Protein AF-A0A4D9D2F5-F1 (afdb_monomer_lite)

InterPro domains:
  IPR008580 PPPDE peptidase domain [PF05903] (8-126)
  IPR008580 PPPDE peptidase domain [PS51858] (1-131)
  IPR008580 PPPDE peptidase domain [PTHR12378] (12-151)
  IPR008580 PPPDE peptidase domain [SM01179] (2-132)
  IPR042266 PPPDE peptidase domain superfamily [G3DSA:3.90.1720.30] (1-143)

Foldseek 3Di:
DLCVVQVHDDVDQDADWDDDPQKTWWAFQFIDIDGPVVVCVLVVHDDPDDDDQDAFPDDPVNLVCCRVVPVRVCGHLVNDFQQQHGRQVVVQVSCCVGPNDPGDDDPVNNCCRPCSNVPDDPVVSVVCRVVCSVVSSVVRVVVVVVSVVVVVVVVVVVVVVVVVVVVVVVVVVVVVVVVVVVPDDDDD

pLDDT: mean 86.65, std 13.01, range [47.97, 98.5]

Secondary structure (DSSP, 8-state):
-HHHHHTS--S------EEETTEEEEESSSEEEEEHHHHHHHHT---S---------S-HHHHHHHIIIIIHHHSSTTT-BTTTBSHHHHHHHHHHHHH-TT----HHHHHHHHTTTTTS-HHHHHHHHHHHHHHHHHHHHHHHHHHHHHHHHHHHHHHHHHHHHHHHHHHHHHHHHHHHHTT-PPP-

Structure (mmCIF, N/CA/C/O backbone):
data_AF-A0A4D9D2F5-F1
#
_entry.id   AF-A0A4D9D2F5-F1
#
loop_
_atom_site.group_PDB
_atom_site.id
_atom_site.type_symbol
_atom_site.label_atom_id
_atom_site.label_alt_id
_atom_site.label_comp_id
_atom_site.label_asym_id
_atom_site.label_entity_id
_atom_site.label_seq_id
_atom_site.pdbx_PDB_ins_code
_atom_site.Cartn_x
_atom_site.Cartn_y
_atom_site.Cartn_z
_atom_site.occupancy
_atom_site.B_iso_or_equiv
_atom_site.auth_seq_id
_atom_site.auth_comp_id
_atom_site.auth_asym_id
_atom_site.auth_atom_id
_atom_site.pdbx_PDB_model_num
ATOM 1 N N . MET A 1 1 ? 3.775 12.451 -20.133 1.00 60.78 1 MET A N 1
ATOM 2 C CA . MET A 1 1 ? 5.202 12.467 -19.726 1.00 60.78 1 MET A CA 1
ATOM 3 C C . MET A 1 1 ? 5.679 11.090 -19.258 1.00 60.78 1 MET A C 1
ATOM 5 O O . MET A 1 1 ? 6.626 10.585 -19.843 1.00 60.78 1 MET A O 1
ATOM 9 N N . MET A 1 2 ? 5.011 10.442 -18.291 1.00 73.81 2 MET A N 1
ATOM 10 C CA . MET A 1 2 ? 5.402 9.103 -17.806 1.00 73.81 2 MET A CA 1
ATOM 11 C C . MET A 1 2 ? 5.325 8.009 -18.889 1.00 73.81 2 MET A C 1
ATOM 13 O O . MET A 1 2 ? 6.283 7.264 -19.067 1.00 73.81 2 MET A O 1
ATOM 17 N N . SER A 1 3 ? 4.250 7.969 -19.684 1.00 79.44 3 SER A N 1
ATOM 18 C CA . SER A 1 3 ? 4.089 6.971 -20.756 1.00 79.44 3 SER A CA 1
ATOM 19 C C . SER A 1 3 ? 5.220 7.004 -21.794 1.00 79.44 3 SER A C 1
ATOM 21 O O . SER A 1 3 ? 5.692 5.968 -22.251 1.00 79.44 3 SER A O 1
ATOM 23 N N . ALA A 1 4 ? 5.717 8.203 -22.119 1.00 80.25 4 ALA A N 1
ATOM 24 C CA . ALA A 1 4 ? 6.841 8.380 -23.038 1.00 80.25 4 ALA A CA 1
ATOM 25 C C . ALA A 1 4 ? 8.165 7.879 -22.435 1.00 80.25 4 ALA A C 1
ATOM 27 O O . ALA A 1 4 ? 8.955 7.246 -23.132 1.00 80.25 4 ALA A O 1
ATOM 28 N N . LEU A 1 5 ? 8.389 8.113 -21.135 1.00 82.81 5 LEU A N 1
ATOM 29 C CA . LEU A 1 5 ? 9.574 7.628 -20.420 1.00 82.81 5 LEU A CA 1
ATOM 30 C C . LEU A 1 5 ? 9.618 6.094 -20.362 1.00 82.81 5 LEU A C 1
ATOM 32 O O . LEU A 1 5 ? 10.686 5.503 -20.504 1.00 82.81 5 LEU A O 1
ATOM 36 N N . LEU A 1 6 ? 8.460 5.461 -20.172 1.00 86.38 6 LEU A N 1
ATOM 37 C CA . LEU A 1 6 ? 8.338 4.008 -20.049 1.00 86.38 6 LEU A CA 1
ATOM 38 C C . LEU A 1 6 ? 8.122 3.290 -21.383 1.00 86.38 6 LEU A C 1
ATOM 40 O O . LEU A 1 6 ? 8.156 2.065 -21.417 1.00 86.38 6 LEU A O 1
ATOM 44 N N . ARG A 1 7 ? 7.915 4.034 -22.479 1.00 88.62 7 ARG A N 1
ATOM 45 C CA . ARG A 1 7 ? 7.558 3.497 -23.808 1.00 88.62 7 ARG A CA 1
ATOM 46 C C . ARG A 1 7 ? 6.322 2.588 -23.768 1.00 88.62 7 ARG A C 1
ATOM 48 O O . ARG A 1 7 ? 6.202 1.655 -24.555 1.00 88.62 7 ARG A O 1
ATOM 55 N N . LYS A 1 8 ? 5.416 2.870 -22.833 1.00 87.38 8 LYS A N 1
ATOM 56 C CA . LYS A 1 8 ? 4.196 2.111 -22.564 1.00 87.38 8 LYS A CA 1
ATOM 57 C C . LYS A 1 8 ? 3.100 3.092 -22.187 1.00 87.38 8 LYS A C 1
ATOM 59 O O . LYS A 1 8 ? 3.338 3.999 -21.391 1.00 87.38 8 LYS A O 1
ATOM 64 N N . GLU A 1 9 ? 1.905 2.915 -22.737 1.00 86.56 9 GLU A N 1
ATOM 65 C CA . GLU A 1 9 ? 0.750 3.670 -22.264 1.00 86.56 9 GLU A CA 1
ATOM 66 C C . GLU A 1 9 ? 0.449 3.303 -20.812 1.00 86.56 9 GLU A C 1
ATOM 68 O O . GLU A 1 9 ? 0.217 2.142 -20.480 1.00 86.56 9 GLU A O 1
ATOM 73 N N . MET A 1 10 ? 0.482 4.312 -19.943 1.00 83.50 10 MET A N 1
ATOM 74 C CA . MET A 1 10 ? 0.017 4.199 -18.570 1.00 83.50 10 MET A CA 1
ATOM 75 C C . MET A 1 10 ? -1.063 5.253 -18.345 1.00 83.50 10 MET A C 1
ATOM 77 O O . MET A 1 10 ? -0.730 6.442 -18.287 1.00 83.50 10 MET A O 1
ATOM 81 N N . PRO A 1 11 ? -2.341 4.851 -18.249 1.00 82.06 11 PRO A N 1
ATOM 82 C CA . PRO A 1 11 ? -3.443 5.798 -18.106 1.00 82.06 11 PRO A CA 1
ATOM 83 C C . PRO A 1 11 ? -3.387 6.532 -16.762 1.00 82.06 11 PRO A C 1
ATOM 85 O O . PRO A 1 11 ? -3.772 7.695 -16.682 1.00 82.06 11 PRO A O 1
ATOM 88 N N . ALA A 1 12 ? -2.862 5.880 -15.720 1.00 85.75 12 ALA A N 1
ATOM 89 C CA . ALA A 1 12 ? -2.671 6.467 -14.402 1.00 85.75 12 ALA A CA 1
ATOM 90 C C . ALA A 1 12 ? -1.610 5.708 -13.588 1.00 85.75 12 ALA A C 1
ATOM 92 O O . ALA A 1 12 ? -1.138 4.633 -13.967 1.00 85.75 12 ALA A O 1
ATOM 93 N N . ILE A 1 13 ? -1.253 6.275 -12.435 1.00 87.56 13 ILE A N 1
ATOM 94 C CA . ILE A 1 13 ? -0.537 5.578 -11.365 1.00 87.56 13 ILE A CA 1
ATOM 95 C C . ILE A 1 13 ? -1.560 5.319 -10.265 1.00 87.56 13 ILE A C 1
ATOM 97 O O . ILE A 1 13 ? -2.021 6.255 -9.616 1.00 87.56 13 ILE A O 1
ATOM 101 N N . TRP A 1 14 ? -1.938 4.058 -10.097 1.00 91.50 14 TRP A N 1
ATOM 102 C CA . TRP A 1 14 ? -2.977 3.671 -9.152 1.00 91.50 14 TRP A CA 1
ATOM 103 C C . TRP A 1 14 ? -2.428 3.587 -7.730 1.00 91.50 14 TRP A C 1
ATOM 105 O O . TRP A 1 14 ? -1.396 2.956 -7.493 1.00 91.50 14 TRP A O 1
ATOM 115 N N . HIS A 1 15 ? -3.152 4.210 -6.805 1.00 91.88 15 HIS A N 1
ATOM 116 C CA . HIS A 1 15 ? -3.044 3.981 -5.373 1.00 91.88 15 HIS A CA 1
ATOM 117 C C . HIS A 1 15 ? -4.284 3.212 -4.923 1.00 91.88 15 HIS A C 1
ATOM 119 O O . HIS A 1 15 ? -5.386 3.526 -5.373 1.00 91.88 15 HIS A O 1
ATOM 125 N N . VAL A 1 16 ? -4.095 2.216 -4.061 1.00 93.06 16 VAL A N 1
ATOM 126 C CA . VAL A 1 16 ? -5.182 1.395 -3.529 1.00 93.06 16 VAL A CA 1
ATOM 127 C C . VAL A 1 16 ? -5.133 1.386 -2.010 1.00 93.06 16 VAL A C 1
ATOM 129 O O . VAL A 1 16 ? -4.064 1.191 -1.419 1.00 93.06 16 VAL A O 1
ATOM 132 N N . GLY A 1 17 ? -6.312 1.567 -1.421 1.00 94.06 17 GLY A N 1
ATOM 133 C CA . GLY A 1 17 ? -6.624 1.258 -0.035 1.00 94.06 17 GLY A CA 1
ATOM 134 C C . GLY A 1 17 ? -7.711 0.183 0.050 1.00 94.06 17 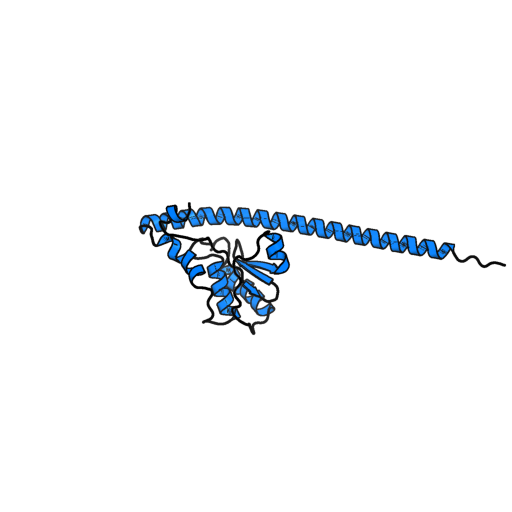GLY A C 1
ATOM 135 O O . GLY A 1 17 ? -8.487 -0.022 -0.886 1.00 94.06 17 GLY A O 1
ATOM 136 N N . ILE A 1 18 ? -7.749 -0.523 1.178 1.00 96.00 18 ILE A N 1
ATOM 137 C CA . ILE A 1 18 ? -8.767 -1.518 1.516 1.00 96.00 18 ILE A CA 1
ATOM 138 C C . ILE A 1 18 ? -9.755 -0.895 2.495 1.00 96.00 18 ILE A C 1
ATOM 140 O O . ILE A 1 18 ? -9.385 -0.562 3.620 1.00 96.00 18 ILE A O 1
ATOM 144 N N . GLY A 1 19 ? -11.011 -0.764 2.069 1.00 95.69 19 GLY A N 1
ATOM 145 C CA . GLY A 1 19 ? -12.119 -0.339 2.919 1.00 95.69 19 GLY A CA 1
ATOM 146 C C . GLY A 1 19 ? -12.739 -1.526 3.656 1.00 95.69 19 GLY A C 1
ATOM 147 O O . GLY A 1 19 ? -13.401 -2.352 3.032 1.00 95.69 19 GLY A O 1
ATOM 148 N N . VAL A 1 20 ? -12.545 -1.623 4.972 1.00 97.19 20 VAL A N 1
ATOM 149 C CA . VAL A 1 20 ? -13.125 -2.678 5.821 1.00 97.19 20 VAL A CA 1
ATOM 150 C C . VAL A 1 20 ? -13.260 -2.187 7.268 1.00 97.19 20 VAL A C 1
ATOM 152 O O . VAL A 1 20 ? -12.510 -1.323 7.711 1.00 97.19 20 VAL A O 1
ATOM 155 N N . PHE A 1 21 ? -14.244 -2.693 8.017 1.00 96.81 21 PHE A N 1
ATOM 156 C CA . PHE A 1 21 ? -14.487 -2.307 9.421 1.00 96.81 21 PHE A CA 1
ATOM 157 C C . PHE A 1 21 ? -14.672 -0.788 9.644 1.00 96.81 21 PHE A C 1
ATOM 159 O O . PHE A 1 21 ? -14.315 -0.255 10.691 1.00 96.81 21 PHE A O 1
ATOM 166 N N . GLY A 1 22 ? -15.218 -0.076 8.650 1.00 93.75 22 GLY A N 1
ATOM 167 C CA . GLY A 1 22 ? -15.400 1.384 8.692 1.00 93.75 22 GLY A CA 1
ATOM 168 C C . GLY A 1 22 ? -14.121 2.199 8.450 1.00 93.75 22 GLY A C 1
ATOM 169 O O . GLY A 1 22 ? -14.158 3.428 8.526 1.00 93.75 22 GLY A O 1
ATOM 170 N N . LYS A 1 23 ? -13.008 1.533 8.130 1.00 94.81 23 LYS A N 1
ATOM 171 C CA . LYS A 1 23 ? -11.689 2.134 7.934 1.00 94.81 23 LYS A CA 1
ATOM 172 C C . LYS A 1 23 ? -11.131 1.844 6.551 1.00 94.81 23 LYS A C 1
ATOM 174 O O . LYS A 1 23 ? -11.421 0.812 5.955 1.00 94.81 23 LYS A O 1
ATOM 179 N N . GLU A 1 24 ? -10.303 2.753 6.065 1.00 94.88 24 GLU A N 1
ATOM 180 C CA . GLU A 1 24 ? -9.405 2.530 4.944 1.00 94.88 24 GLU A CA 1
ATOM 181 C C . GLU A 1 24 ? -8.019 2.154 5.468 1.00 94.88 24 GLU A C 1
ATOM 183 O O . GLU A 1 24 ? -7.489 2.823 6.357 1.00 94.88 24 GLU A O 1
ATOM 188 N N . TYR A 1 25 ? -7.432 1.102 4.902 1.00 96.25 25 TYR A N 1
ATOM 189 C CA . TYR A 1 25 ? -6.070 0.647 5.175 1.00 96.25 25 TYR A CA 1
ATOM 190 C C . TYR A 1 25 ? -5.235 0.714 3.905 1.00 96.25 25 TYR A C 1
ATOM 192 O O . TYR A 1 25 ? -5.639 0.185 2.871 1.00 96.25 25 TYR A O 1
ATOM 200 N N . TRP A 1 26 ? -4.041 1.291 3.970 1.00 95.19 26 TRP A N 1
ATOM 201 C CA . TRP A 1 26 ? -3.138 1.345 2.821 1.00 95.19 26 TRP A CA 1
ATOM 202 C C . TRP A 1 26 ? -1.680 1.268 3.256 1.00 95.19 26 TRP A C 1
ATOM 204 O O . TRP A 1 26 ? -1.323 1.538 4.402 1.00 95.19 26 TRP A O 1
ATOM 214 N N . PHE A 1 27 ? -0.804 0.937 2.312 1.00 95.75 27 PHE A N 1
ATOM 215 C CA . PHE A 1 27 ? 0.634 0.949 2.550 1.00 95.75 27 PHE A CA 1
ATOM 216 C C . PHE A 1 27 ? 1.292 2.179 1.922 1.00 95.75 27 PHE A C 1
ATOM 218 O O . PHE A 1 27 ? 1.148 2.453 0.730 1.00 95.75 27 PHE A O 1
ATOM 225 N N . SER A 1 28 ? 2.045 2.913 2.741 1.00 90.94 28 SER A N 1
ATOM 226 C CA . SER A 1 28 ? 2.863 4.050 2.323 1.00 90.94 28 SER A CA 1
ATOM 227 C C . SER A 1 28 ? 4.310 3.911 2.827 1.00 90.94 28 SER A C 1
ATOM 229 O O . SER A 1 28 ? 5.060 3.080 2.327 1.00 90.94 28 SER A O 1
ATOM 231 N N . THR A 1 29 ? 4.727 4.705 3.819 1.00 92.12 29 THR A N 1
ATOM 232 C CA . THR A 1 29 ? 5.987 4.496 4.561 1.00 92.12 29 THR A CA 1
ATOM 233 C C . THR A 1 29 ? 5.890 3.344 5.564 1.00 92.12 29 THR A C 1
ATOM 235 O O . THR A 1 29 ? 6.900 2.789 5.984 1.00 92.12 29 THR A O 1
ATOM 238 N N . ARG A 1 30 ? 4.662 3.016 5.953 1.00 94.25 30 ARG A N 1
ATOM 239 C CA . ARG A 1 30 ? 4.233 1.911 6.810 1.00 94.25 30 ARG A CA 1
ATOM 240 C C . ARG A 1 30 ? 2.790 1.583 6.430 1.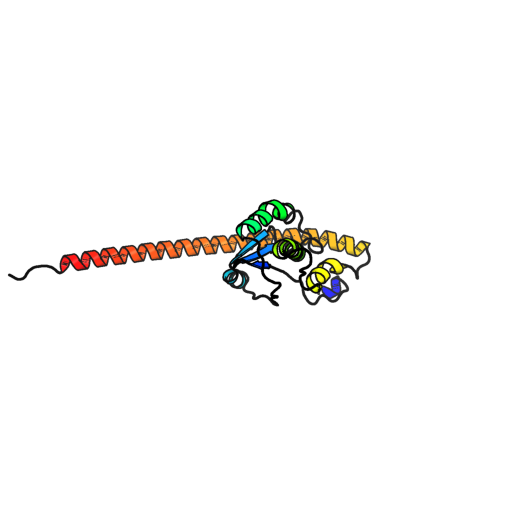00 94.25 30 ARG A C 1
ATOM 242 O O . ARG A 1 30 ? 2.220 2.265 5.569 1.00 94.25 30 ARG A O 1
ATOM 249 N N . ILE A 1 31 ? 2.210 0.583 7.071 1.00 96.56 31 ILE A N 1
ATOM 250 C CA . ILE A 1 31 ? 0.765 0.378 7.032 1.00 96.56 31 ILE A CA 1
ATOM 251 C C . ILE A 1 31 ? 0.113 1.548 7.777 1.00 96.56 31 ILE A C 1
ATOM 253 O O . ILE A 1 31 ? 0.498 1.879 8.898 1.00 96.56 31 ILE A O 1
ATOM 257 N N . GLU A 1 32 ? -0.805 2.226 7.108 1.00 93.12 32 GLU A N 1
ATOM 258 C CA . GLU A 1 32 ? -1.579 3.341 7.640 1.00 93.12 32 GLU A CA 1
ATOM 259 C C . GLU A 1 32 ? -3.057 2.951 7.633 1.00 93.12 32 GLU A C 1
ATOM 261 O O . GLU A 1 32 ? -3.496 2.156 6.796 1.00 93.12 32 GLU A O 1
ATOM 266 N N . SER A 1 33 ? -3.822 3.526 8.556 1.00 93.62 33 SER A N 1
ATOM 267 C CA . SER A 1 33 ? -5.269 3.374 8.575 1.00 93.62 33 SER A CA 1
ATOM 268 C C . SER A 1 33 ? -5.963 4.648 9.026 1.00 93.62 33 SER A C 1
ATOM 270 O O . SER A 1 33 ? -5.415 5.442 9.800 1.00 93.62 33 SER A O 1
ATOM 272 N N . LYS A 1 34 ? -7.180 4.852 8.525 1.00 90.81 34 LYS A N 1
ATOM 273 C CA . LYS A 1 34 ? -8.016 6.003 8.865 1.00 90.81 34 LYS A CA 1
ATOM 274 C C . LYS A 1 34 ? -9.484 5.676 8.643 1.00 90.81 34 LYS A C 1
ATOM 276 O O . LYS A 1 34 ? -9.805 4.790 7.861 1.00 90.81 34 LYS A O 1
ATOM 281 N N . ASP A 1 35 ? -10.375 6.365 9.340 1.00 91.12 35 ASP A N 1
ATOM 282 C CA . ASP A 1 35 ? -11.810 6.182 9.130 1.00 91.12 35 ASP A CA 1
ATOM 283 C C . ASP A 1 35 ? -12.178 6.611 7.697 1.00 91.12 35 ASP A C 1
ATOM 285 O O . ASP A 1 35 ? -11.638 7.591 7.173 1.00 91.12 35 ASP A O 1
ATOM 289 N N . LEU A 1 36 ? -13.075 5.869 7.037 1.00 85.56 36 LEU A N 1
ATOM 290 C CA . LEU A 1 36 ? -13.370 6.072 5.607 1.00 85.56 36 LEU A CA 1
ATOM 291 C C . LEU A 1 36 ? -13.800 7.517 5.294 1.00 85.56 36 LEU A C 1
ATOM 293 O O . LEU A 1 36 ? -13.294 8.120 4.351 1.00 85.56 36 LEU A O 1
ATOM 297 N N . GLY A 1 37 ? -14.659 8.111 6.132 1.00 76.88 37 GLY A N 1
ATOM 298 C CA . GLY A 1 37 ? -15.125 9.496 5.951 1.00 76.88 37 GLY A CA 1
ATOM 299 C C . GLY A 1 37 ? -14.036 10.563 6.144 1.00 76.88 37 GLY A C 1
ATOM 300 O O . GLY A 1 37 ? -14.079 11.634 5.535 1.00 76.88 37 GLY A O 1
ATOM 301 N N . ASP A 1 38 ? -13.019 10.260 6.946 1.00 79.12 38 ASP A N 1
ATOM 302 C CA . ASP A 1 38 ? -11.903 11.169 7.196 1.00 79.12 38 ASP A CA 1
ATOM 303 C C . ASP A 1 38 ? -10.839 11.090 6.099 1.00 79.12 38 ASP A C 1
ATOM 305 O O . ASP A 1 38 ? -10.050 12.023 5.935 1.00 79.12 38 ASP A O 1
ATOM 309 N N . THR A 1 39 ? -10.787 9.984 5.357 1.00 71.56 39 THR A N 1
ATOM 310 C CA . THR A 1 39 ? -9.734 9.736 4.369 1.00 71.56 39 THR A CA 1
ATOM 311 C C . THR A 1 39 ? -9.909 10.617 3.136 1.00 71.56 39 THR A C 1
ATOM 313 O O . THR A 1 39 ? -8.981 11.343 2.768 1.00 71.56 39 THR A O 1
ATOM 316 N N . GLU A 1 40 ? -11.123 10.680 2.584 1.00 72.69 40 GLU A N 1
ATOM 317 C CA . GLU A 1 40 ? -11.455 11.594 1.481 1.00 72.69 40 GLU A CA 1
ATOM 318 C C . GLU A 1 40 ? -11.208 13.058 1.865 1.00 72.69 40 GLU A C 1
ATOM 320 O O . GLU A 1 40 ? -10.591 13.820 1.117 1.00 72.69 40 GLU A O 1
ATOM 325 N N . THR A 1 41 ? -11.619 13.436 3.080 1.00 69.75 41 THR A N 1
ATOM 326 C CA . THR A 1 41 ? -11.428 14.788 3.618 1.00 69.75 41 THR A CA 1
ATOM 327 C C . THR A 1 41 ? -9.944 15.121 3.793 1.00 69.75 41 THR A C 1
ATOM 329 O O . THR A 1 41 ? -9.506 16.223 3.462 1.00 69.75 41 THR A O 1
ATOM 332 N N . ALA A 1 42 ? -9.142 14.178 4.295 1.00 68.19 42 ALA A N 1
ATOM 333 C CA . ALA A 1 42 ? -7.726 14.397 4.576 1.00 68.19 42 ALA A CA 1
ATOM 334 C C . ALA A 1 42 ? -6.876 14.537 3.309 1.00 68.19 42 ALA A C 1
ATOM 336 O O . ALA A 1 42 ? -5.919 15.316 3.296 1.00 68.19 42 ALA A O 1
ATOM 337 N N . PHE A 1 43 ? -7.212 13.790 2.258 1.00 70.31 43 PHE A N 1
ATOM 338 C CA . PHE A 1 43 ? -6.497 13.849 0.985 1.00 70.31 43 PHE A CA 1
ATOM 339 C C . PHE A 1 43 ? -7.111 14.837 -0.010 1.00 70.31 43 PHE A C 1
ATOM 341 O O . PHE A 1 43 ? -6.457 15.176 -0.995 1.00 70.31 43 PHE A O 1
ATOM 348 N N . GLY A 1 44 ? -8.325 15.332 0.253 1.00 70.06 44 GLY A N 1
ATOM 349 C CA . GLY A 1 44 ? -9.050 16.230 -0.646 1.00 70.06 44 GLY A CA 1
ATOM 350 C C . GLY A 1 44 ? -9.384 15.579 -1.989 1.00 70.06 44 GLY A C 1
ATOM 351 O O . GLY A 1 44 ? -9.508 16.274 -2.995 1.00 70.06 44 GLY A O 1
ATOM 352 N N . MET A 1 45 ? -9.458 14.248 -2.023 1.00 75.12 45 MET A N 1
ATOM 353 C CA . MET A 1 45 ? -9.683 13.450 -3.223 1.00 75.12 45 MET A CA 1
ATOM 354 C C . MET A 1 45 ? -10.616 12.295 -2.877 1.00 75.12 45 MET A C 1
ATOM 356 O O . MET A 1 45 ? -10.348 11.556 -1.932 1.00 75.12 45 MET A O 1
ATOM 360 N N . SER A 1 46 ? -11.673 12.125 -3.666 1.00 83.62 46 SER A N 1
ATOM 361 C CA . SER A 1 46 ? -12.498 10.916 -3.628 1.00 83.62 46 SER A CA 1
ATOM 362 C C . SER A 1 46 ? -11.855 9.810 -4.475 1.00 83.62 46 SER A C 1
ATOM 364 O O . SER A 1 46 ? -11.157 10.121 -5.453 1.00 83.62 46 SER A O 1
ATOM 366 N N . PRO A 1 47 ? -12.086 8.526 -4.151 1.00 88.88 47 PRO A N 1
ATOM 367 C CA . PRO A 1 47 ? -11.621 7.414 -4.964 1.00 88.88 47 PRO A CA 1
ATOM 368 C C . PRO A 1 47 ? -12.100 7.546 -6.410 1.00 88.88 47 PRO A C 1
ATOM 370 O O . PRO A 1 47 ? -13.262 7.846 -6.678 1.00 88.88 47 PRO A O 1
ATOM 373 N N . HIS A 1 48 ? -11.206 7.283 -7.363 1.00 90.06 48 HIS A N 1
ATOM 374 C CA . HIS A 1 48 ? -11.579 7.232 -8.778 1.00 90.06 48 HIS A CA 1
ATOM 375 C C . HIS A 1 48 ? -12.548 6.074 -9.075 1.00 90.06 48 HIS A C 1
ATOM 377 O O . HIS A 1 48 ? -13.404 6.188 -9.948 1.00 90.06 48 HIS A O 1
ATOM 383 N N . ALA A 1 49 ? -12.393 4.959 -8.360 1.00 91.31 49 ALA A N 1
ATOM 384 C CA . ALA A 1 49 ? -13.249 3.788 -8.454 1.00 91.31 49 ALA A CA 1
ATOM 385 C C . ALA A 1 49 ? -13.272 3.055 -7.108 1.00 91.31 49 ALA A C 1
ATOM 387 O O . ALA A 1 49 ? -12.245 2.975 -6.432 1.00 91.31 49 ALA A O 1
ATOM 388 N N . THR A 1 50 ? -14.424 2.474 -6.778 1.00 93.06 50 THR A N 1
ATOM 389 C CA . THR A 1 50 ? -14.626 1.626 -5.598 1.00 93.06 50 THR A CA 1
ATOM 390 C C . THR A 1 50 ? -15.202 0.292 -6.052 1.00 93.06 50 THR A C 1
ATOM 392 O O . THR A 1 50 ? -16.105 0.259 -6.887 1.00 93.06 50 THR A O 1
ATOM 395 N N . TYR A 1 51 ? -14.674 -0.803 -5.507 1.00 95.06 51 TYR A N 1
ATOM 396 C CA . TYR A 1 51 ? -15.086 -2.163 -5.844 1.00 95.06 51 TYR A CA 1
ATOM 397 C C . TYR A 1 51 ? -15.505 -2.900 -4.574 1.00 95.06 51 TYR A C 1
ATOM 399 O O . TYR A 1 51 ? -14.713 -3.027 -3.641 1.00 95.06 51 TYR A O 1
ATOM 407 N N . GLU A 1 52 ? -16.735 -3.406 -4.543 1.00 95.38 52 GLU A N 1
ATOM 408 C CA . GLU A 1 52 ? -17.180 -4.318 -3.490 1.00 95.38 52 GLU A CA 1
ATOM 409 C C . GLU A 1 52 ? -16.670 -5.728 -3.804 1.00 95.38 52 GLU A C 1
ATOM 411 O O . GLU A 1 52 ? -17.095 -6.349 -4.776 1.00 95.38 52 GLU A O 1
ATOM 416 N N . LEU A 1 53 ? -15.721 -6.219 -3.002 1.00 94.81 53 LEU A N 1
ATOM 417 C CA . LEU A 1 53 ? -15.044 -7.502 -3.248 1.00 94.81 53 LEU A CA 1
ATOM 418 C C . LEU A 1 53 ? -15.641 -8.673 -2.455 1.00 94.81 53 LEU A C 1
ATOM 420 O O . LEU A 1 53 ? -15.358 -9.827 -2.766 1.00 94.81 53 LEU A O 1
ATOM 424 N N . GLY A 1 54 ? -16.468 -8.396 -1.445 1.00 93.94 54 GLY A N 1
ATOM 425 C CA . GLY A 1 54 ? -17.150 -9.419 -0.658 1.00 93.94 54 GLY A CA 1
ATOM 426 C C . GLY A 1 54 ? -17.317 -9.045 0.810 1.00 93.94 54 GLY A C 1
ATOM 427 O O . GLY A 1 54 ? -17.143 -7.895 1.209 1.00 93.94 54 GLY A O 1
ATOM 428 N N . GLN A 1 55 ? -17.659 -10.050 1.614 1.00 95.38 55 GLN A N 1
ATOM 429 C CA . GLN A 1 55 ? -17.793 -9.943 3.064 1.00 95.38 55 GLN A CA 1
ATOM 430 C C . GLN A 1 55 ? -16.777 -10.860 3.738 1.00 95.38 55 GLN A C 1
ATOM 432 O O . GLN A 1 55 ? -16.545 -11.978 3.283 1.00 95.38 55 GLN A O 1
ATOM 437 N N . THR A 1 56 ? -16.190 -10.387 4.833 1.00 97.19 56 THR A N 1
ATOM 438 C CA . THR A 1 56 ? -15.228 -11.155 5.622 1.00 97.19 56 THR A CA 1
ATOM 439 C C . THR A 1 56 ? -15.865 -11.671 6.910 1.00 97.19 56 THR A C 1
ATOM 441 O O . THR A 1 56 ? -16.642 -10.965 7.552 1.00 97.19 56 THR A O 1
ATOM 444 N N . ALA A 1 57 ? -15.518 -12.900 7.296 1.00 96.44 57 ALA A N 1
ATOM 445 C CA . ALA A 1 57 ? -15.806 -13.449 8.623 1.00 96.44 57 ALA A CA 1
ATOM 446 C C . ALA A 1 57 ? -14.673 -13.164 9.630 1.00 96.44 57 ALA A C 1
ATOM 448 O O . ALA A 1 57 ? -14.786 -13.518 10.802 1.00 96.44 57 ALA A O 1
ATOM 449 N N . VAL A 1 58 ? -13.573 -12.553 9.176 1.00 97.94 58 VAL A N 1
ATOM 450 C CA . VAL A 1 58 ? -12.440 -12.175 10.020 1.00 97.94 58 VAL A CA 1
ATOM 451 C C . VAL A 1 58 ? -12.878 -11.071 10.975 1.00 97.94 58 VAL A C 1
ATOM 453 O O . VAL A 1 58 ? -13.425 -10.047 10.565 1.00 97.94 58 VAL A O 1
ATOM 456 N N . GLU A 1 59 ? -12.611 -11.261 12.264 1.00 98.12 59 GLU A N 1
ATOM 457 C CA . GLU A 1 59 ? -12.845 -10.220 13.257 1.00 98.12 59 GLU A CA 1
ATOM 458 C C . GLU A 1 59 ? -11.877 -9.050 13.062 1.00 98.12 59 GLU A C 1
ATOM 460 O O . GLU A 1 59 ? -10.685 -9.246 12.817 1.00 98.12 59 GLU A O 1
ATOM 465 N N . HIS A 1 60 ? -12.359 -7.822 13.276 1.00 98.06 60 HIS A N 1
ATOM 466 C CA . HIS A 1 60 ? -11.539 -6.612 13.145 1.00 98.06 60 HIS A CA 1
ATOM 467 C C . HIS A 1 60 ? -10.233 -6.701 13.950 1.00 98.06 60 HIS A C 1
ATOM 469 O O . HIS A 1 60 ? -9.158 -6.419 13.427 1.00 98.06 60 HIS A O 1
ATOM 475 N N . LYS A 1 61 ? -10.296 -7.192 15.194 1.00 98.06 61 LYS A N 1
ATOM 476 C CA . LYS A 1 61 ? -9.106 -7.369 16.037 1.00 98.06 61 LYS A CA 1
ATOM 477 C C . LYS A 1 61 ? -8.106 -8.368 15.448 1.00 98.06 61 LYS A C 1
ATOM 479 O O . LYS A 1 61 ? -6.906 -8.137 15.543 1.00 98.06 61 LYS A O 1
ATOM 484 N N . ALA A 1 62 ? -8.581 -9.462 14.856 1.00 98.31 62 ALA A N 1
ATOM 485 C CA . ALA A 1 62 ? -7.709 -10.450 14.228 1.00 98.31 62 ALA A CA 1
ATOM 486 C C . ALA A 1 62 ? -6.988 -9.859 13.009 1.00 98.31 62 ALA A C 1
ATOM 488 O O . ALA A 1 62 ? -5.802 -10.119 12.817 1.00 98.31 62 ALA A O 1
ATOM 489 N N . PHE A 1 63 ? -7.672 -9.012 12.233 1.00 98.50 63 PHE A N 1
ATOM 490 C CA . PHE A 1 63 ? -7.048 -8.296 11.126 1.00 98.50 63 PHE A CA 1
ATOM 491 C C . PHE A 1 63 ? -5.975 -7.312 11.600 1.00 98.50 63 PHE A C 1
ATOM 493 O O . PHE A 1 63 ? -4.872 -7.337 11.070 1.00 98.50 63 PHE A O 1
ATOM 500 N N . GLU A 1 64 ? -6.241 -6.507 12.632 1.00 98.19 64 GLU A N 1
ATOM 501 C CA . GLU A 1 64 ? -5.238 -5.582 13.189 1.00 98.19 64 GLU A CA 1
ATOM 502 C C . GLU A 1 64 ? -3.993 -6.324 13.706 1.00 98.19 64 GLU A C 1
ATOM 504 O O . GLU A 1 64 ? -2.871 -5.892 13.450 1.00 98.19 64 GLU A O 1
ATOM 509 N N . VAL A 1 65 ? -4.169 -7.476 14.369 1.00 98.38 65 VAL A N 1
ATOM 510 C CA . VAL A 1 65 ? -3.034 -8.318 14.791 1.00 98.38 65 VAL A CA 1
ATOM 511 C C . VAL A 1 65 ? -2.260 -8.841 13.582 1.00 98.38 65 VAL A C 1
ATOM 513 O O . VAL A 1 65 ? -1.038 -8.785 13.580 1.00 98.38 65 VAL A O 1
ATOM 516 N N . PHE A 1 66 ? -2.940 -9.307 12.535 1.00 98.25 66 PHE A N 1
ATOM 517 C CA . PHE A 1 66 ? -2.274 -9.742 11.306 1.00 98.25 66 PHE A CA 1
ATOM 518 C C . PHE A 1 66 ? -1.485 -8.607 10.633 1.00 98.25 66 PHE A C 1
ATOM 520 O O . PHE A 1 66 ? -0.355 -8.811 10.185 1.00 98.25 66 PHE A O 1
ATOM 527 N N . LEU A 1 67 ? -2.046 -7.396 10.584 1.00 98.19 67 LEU A N 1
ATOM 528 C CA . LEU A 1 67 ? -1.345 -6.233 10.045 1.00 98.19 67 LEU A CA 1
ATOM 529 C C . LEU A 1 67 ? -0.066 -5.927 10.836 1.00 98.19 67 LEU A C 1
ATOM 531 O O . LEU A 1 67 ? 0.979 -5.703 10.224 1.00 98.19 67 LEU A O 1
ATOM 535 N N . GLU A 1 68 ? -0.145 -5.933 12.166 1.00 97.56 68 GLU A N 1
ATOM 536 C CA . GLU A 1 68 ? 0.975 -5.598 13.050 1.00 97.56 68 GLU A CA 1
ATOM 537 C C . GLU A 1 68 ? 2.048 -6.694 13.077 1.00 97.56 68 GLU A C 1
ATOM 539 O O . GLU A 1 68 ? 3.224 -6.400 12.889 1.00 97.56 68 GLU A O 1
ATOM 544 N N . GLU A 1 69 ? 1.667 -7.955 13.263 1.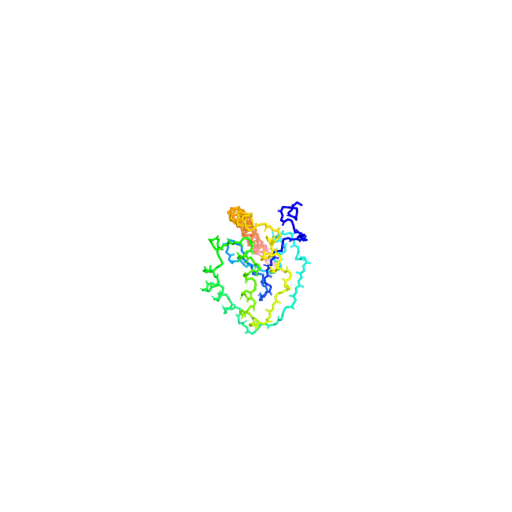00 97.06 69 GLU A N 1
ATOM 545 C CA . GLU A 1 69 ? 2.620 -9.049 13.492 1.00 97.06 69 GLU A CA 1
ATOM 546 C C . GLU A 1 69 ? 3.199 -9.604 12.178 1.00 97.06 69 GLU A C 1
ATOM 548 O O . GLU A 1 69 ? 4.384 -9.933 12.104 1.00 97.06 69 GLU A O 1
ATOM 553 N N . GLU A 1 70 ? 2.400 -9.660 11.106 1.00 96.38 70 GLU A N 1
ATOM 554 C CA . GLU A 1 70 ? 2.803 -10.302 9.847 1.00 96.38 70 GLU A CA 1
ATOM 555 C C . GLU A 1 70 ? 3.143 -9.285 8.755 1.00 96.38 70 GLU A C 1
ATOM 557 O O . GLU A 1 70 ? 4.213 -9.347 8.135 1.00 96.38 70 GLU A O 1
ATOM 562 N N . LEU A 1 71 ? 2.246 -8.330 8.481 1.00 97.25 71 LEU A N 1
ATOM 563 C CA . LEU A 1 71 ? 2.438 -7.426 7.346 1.00 97.25 71 LEU A CA 1
ATOM 564 C C . LEU A 1 71 ? 3.401 -6.274 7.643 1.00 97.25 71 LEU A C 1
ATOM 566 O O . LEU A 1 71 ? 4.114 -5.867 6.728 1.00 97.25 71 LEU A O 1
ATOM 570 N N . SER A 1 72 ? 3.488 -5.759 8.871 1.00 96.62 72 SER A N 1
ATOM 571 C CA . SER A 1 72 ? 4.330 -4.591 9.191 1.00 96.62 72 SER A CA 1
ATOM 572 C C . SER A 1 72 ? 5.825 -4.840 8.914 1.00 96.62 72 SER A C 1
ATOM 574 O O . SER A 1 72 ? 6.534 -3.981 8.372 1.00 96.62 72 SER A O 1
ATOM 576 N N . SER A 1 73 ? 6.298 -6.061 9.185 1.00 96.00 73 SER A N 1
ATOM 577 C CA . SER A 1 73 ? 7.676 -6.495 8.924 1.00 96.00 73 SER A CA 1
ATOM 578 C C . SER A 1 73 ? 7.981 -6.597 7.423 1.00 96.00 73 SER A C 1
ATOM 580 O O . SER A 1 73 ? 9.118 -6.384 6.989 1.00 96.00 73 SER A O 1
ATOM 582 N N . ARG A 1 74 ? 6.951 -6.859 6.610 1.00 97.44 74 ARG A N 1
ATOM 583 C CA . ARG A 1 74 ? 7.027 -7.010 5.151 1.00 97.44 74 ARG A CA 1
ATOM 584 C C . ARG A 1 74 ? 6.738 -5.712 4.400 1.00 97.44 74 ARG A C 1
ATOM 586 O O . ARG A 1 74 ? 7.206 -5.565 3.275 1.00 97.44 74 ARG A O 1
ATOM 593 N N . PHE A 1 75 ? 5.966 -4.800 4.983 1.00 97.62 75 PHE A N 1
ATOM 594 C CA . PHE A 1 75 ? 5.467 -3.569 4.369 1.00 97.62 75 PHE A CA 1
ATOM 595 C C . PHE A 1 75 ? 5.876 -2.349 5.197 1.00 97.62 75 PHE A C 1
ATOM 597 O O . PHE A 1 75 ? 5.104 -1.748 5.945 1.00 97.62 75 PHE A O 1
ATOM 604 N N . ASN A 1 76 ? 7.129 -1.952 5.002 1.00 96.00 76 ASN A N 1
ATOM 605 C CA . ASN A 1 76 ? 7.759 -0.797 5.632 1.00 96.00 76 ASN A CA 1
ATOM 606 C C . ASN A 1 76 ? 8.599 -0.011 4.616 1.00 96.00 76 ASN A C 1
ATOM 608 O O . ASN A 1 76 ? 8.800 -0.421 3.471 1.00 96.00 76 ASN A O 1
ATOM 612 N N . ILE A 1 77 ? 9.113 1.142 5.035 1.00 94.38 77 ILE A N 1
ATOM 613 C CA . ILE A 1 77 ? 9.861 2.032 4.146 1.00 94.38 77 ILE A CA 1
ATOM 614 C C . ILE A 1 77 ? 11.125 1.391 3.555 1.00 94.38 77 ILE A C 1
ATOM 616 O O . ILE A 1 77 ? 11.522 1.734 2.440 1.00 94.38 77 ILE A O 1
ATOM 620 N N . ASP A 1 78 ? 11.746 0.445 4.261 1.00 94.56 78 ASP A N 1
ATOM 621 C CA . ASP A 1 78 ? 12.955 -0.225 3.785 1.00 94.56 78 ASP A CA 1
ATOM 622 C C . ASP A 1 78 ? 12.673 -1.258 2.697 1.00 94.56 78 ASP A C 1
ATOM 624 O O . ASP A 1 78 ? 13.505 -1.476 1.811 1.00 94.56 78 ASP A O 1
ATOM 628 N N . THR A 1 79 ? 11.476 -1.837 2.724 1.00 95.50 79 THR A N 1
ATOM 629 C CA . THR A 1 79 ? 10.998 -2.838 1.765 1.00 95.50 79 THR A CA 1
ATOM 630 C C . THR A 1 79 ? 10.235 -2.229 0.587 1.00 95.50 79 THR A C 1
ATOM 632 O O . THR A 1 79 ? 10.067 -2.904 -0.432 1.00 95.50 79 THR A O 1
ATOM 635 N N . TYR A 1 80 ? 9.834 -0.953 0.668 1.00 96.06 80 TYR A N 1
ATOM 636 C CA . TYR A 1 80 ? 9.081 -0.265 -0.383 1.00 96.06 80 TYR A CA 1
ATOM 637 C C . TYR A 1 80 ? 9.822 -0.254 -1.732 1.00 96.06 80 TYR A C 1
ATOM 639 O O . TYR A 1 80 ? 10.949 0.241 -1.856 1.00 96.06 80 TYR A O 1
ATOM 647 N N . LYS A 1 81 ? 9.153 -0.748 -2.781 1.00 95.44 81 LYS A N 1
ATOM 648 C CA . LYS A 1 81 ? 9.610 -0.724 -4.178 1.00 95.44 81 LYS A CA 1
ATOM 649 C C . LYS A 1 81 ? 8.466 -0.265 -5.070 1.00 95.44 81 LYS A C 1
ATOM 651 O O . LYS A 1 81 ? 7.440 -0.932 -5.156 1.00 95.44 81 LYS A O 1
ATOM 656 N N . VAL A 1 82 ? 8.674 0.827 -5.803 1.00 93.44 82 VAL A N 1
ATOM 657 C CA . VAL A 1 82 ? 7.601 1.524 -6.534 1.00 93.44 82 VAL A CA 1
ATOM 658 C C . VAL A 1 82 ? 6.865 0.635 -7.538 1.00 93.44 82 VAL A C 1
ATOM 660 O O . VAL A 1 82 ? 5.664 0.799 -7.708 1.00 93.44 82 VAL A O 1
ATOM 663 N N . PHE A 1 83 ? 7.555 -0.328 -8.155 1.00 93.81 83 PHE A N 1
ATOM 664 C CA . PHE A 1 83 ? 6.963 -1.214 -9.161 1.00 93.81 83 PHE A CA 1
ATOM 665 C C . PHE A 1 83 ? 6.508 -2.567 -8.615 1.00 93.81 83 PHE A C 1
ATOM 667 O O . PHE A 1 83 ? 5.539 -3.102 -9.119 1.00 93.81 83 PHE A O 1
ATOM 674 N N . THR A 1 84 ? 7.201 -3.122 -7.616 1.00 94.94 84 THR A N 1
ATOM 675 C CA . THR A 1 84 ? 7.050 -4.547 -7.250 1.00 94.94 84 THR A CA 1
ATOM 676 C C . THR A 1 84 ? 6.798 -4.795 -5.764 1.00 94.94 84 THR A C 1
ATOM 678 O O . THR A 1 84 ? 6.889 -5.934 -5.324 1.00 94.94 84 THR A O 1
ATOM 681 N N . HIS A 1 85 ? 6.645 -3.742 -4.953 1.00 96.62 85 HIS A N 1
ATOM 682 C CA . HIS A 1 85 ? 6.346 -3.860 -3.521 1.00 96.62 85 HIS A CA 1
ATOM 683 C C . HIS A 1 85 ? 5.800 -2.535 -2.970 1.00 96.62 85 HIS A C 1
ATOM 685 O O . HIS A 1 85 ? 6.518 -1.747 -2.354 1.00 96.62 85 HIS A O 1
ATOM 691 N N . ASN A 1 86 ? 4.537 -2.249 -3.273 1.00 95.75 86 ASN A N 1
ATOM 692 C CA . ASN A 1 86 ? 3.869 -0.973 -2.992 1.00 95.75 86 ASN A CA 1
ATOM 693 C C . ASN A 1 86 ? 2.447 -1.205 -2.434 1.00 95.75 86 ASN A C 1
ATOM 695 O O . ASN A 1 86 ? 2.083 -2.338 -2.116 1.00 95.75 86 ASN A O 1
ATOM 699 N N . CYS A 1 87 ? 1.635 -0.147 -2.327 1.00 95.62 87 CYS A N 1
ATOM 700 C CA . CYS A 1 87 ? 0.244 -0.221 -1.851 1.00 95.62 87 CYS A CA 1
ATOM 701 C C . CYS A 1 87 ? -0.620 -1.279 -2.553 1.00 95.62 87 CYS A C 1
ATOM 703 O O . CYS A 1 87 ? -1.429 -1.930 -1.898 1.00 95.62 87 CYS A O 1
ATOM 705 N N . ASN A 1 88 ? -0.404 -1.520 -3.846 1.00 96.44 88 ASN A N 1
ATOM 706 C CA . ASN A 1 88 ? -1.156 -2.518 -4.603 1.00 96.44 88 ASN A CA 1
ATOM 707 C C . ASN A 1 88 ? -0.790 -3.937 -4.140 1.00 96.44 88 ASN A C 1
ATOM 709 O O . ASN A 1 88 ? -1.646 -4.797 -4.002 1.00 96.44 88 ASN A O 1
ATOM 713 N N . HIS A 1 89 ? 0.477 -4.180 -3.819 1.00 97.00 89 HIS A N 1
ATOM 714 C CA . HIS A 1 89 ? 0.937 -5.484 -3.336 1.00 97.00 89 HIS A CA 1
ATOM 715 C C . HIS A 1 89 ? 0.454 -5.759 -1.912 1.00 97.00 89 HIS A C 1
ATOM 717 O O . HIS A 1 89 ? 0.004 -6.859 -1.614 1.00 97.00 89 HIS A O 1
ATOM 723 N N . PHE A 1 90 ? 0.493 -4.733 -1.060 1.00 97.75 90 PHE A N 1
ATOM 724 C CA . PHE A 1 90 ? -0.106 -4.782 0.271 1.00 97.75 90 PHE A CA 1
ATOM 725 C C . PHE A 1 90 ? -1.595 -5.122 0.199 1.00 97.75 90 PHE A C 1
ATOM 727 O O . PHE A 1 90 ? -2.052 -6.022 0.892 1.00 97.75 90 PHE A O 1
ATOM 734 N N . SER A 1 91 ? -2.336 -4.434 -0.672 1.00 97.00 91 SER A N 1
ATOM 735 C CA . SER A 1 91 ? -3.785 -4.603 -0.798 1.00 97.00 91 SER A CA 1
ATOM 736 C C . SER A 1 91 ? -4.158 -6.019 -1.239 1.00 97.00 91 SER A C 1
ATOM 738 O O . SER A 1 91 ? -5.102 -6.591 -0.705 1.00 97.00 91 SER A O 1
ATOM 740 N N . ARG A 1 92 ? -3.374 -6.626 -2.142 1.00 96.00 92 ARG A N 1
ATOM 741 C CA . ARG A 1 92 ? -3.529 -8.040 -2.517 1.00 96.00 92 ARG A CA 1
ATOM 742 C C . ARG A 1 92 ? -3.355 -8.959 -1.306 1.00 96.00 92 ARG A C 1
ATOM 744 O O . ARG A 1 92 ? -4.213 -9.796 -1.055 1.00 96.00 92 ARG A O 1
ATOM 751 N N . ASP A 1 93 ? -2.263 -8.798 -0.563 1.00 96.50 93 ASP A N 1
ATOM 752 C CA . ASP A 1 93 ? -1.942 -9.672 0.569 1.00 96.50 93 ASP A CA 1
ATOM 753 C C . ASP A 1 93 ? -2.948 -9.499 1.727 1.00 96.50 93 ASP A C 1
ATOM 755 O O . ASP A 1 93 ? -3.324 -10.471 2.380 1.00 96.50 93 ASP A O 1
ATOM 759 N N . ALA A 1 94 ? -3.440 -8.276 1.952 1.00 97.25 94 ALA A N 1
ATOM 760 C CA . ALA A 1 94 ? -4.500 -7.998 2.917 1.00 97.25 94 ALA A CA 1
ATOM 761 C C . ALA A 1 94 ? -5.838 -8.639 2.506 1.00 97.25 94 ALA A C 1
ATOM 763 O O . ALA A 1 94 ? -6.528 -9.213 3.348 1.00 97.25 94 ALA A O 1
ATOM 764 N N . LEU A 1 95 ? -6.196 -8.586 1.218 1.00 96.44 95 LEU A N 1
ATOM 765 C CA . LEU A 1 95 ? -7.413 -9.220 0.705 1.00 96.44 95 LEU A CA 1
ATOM 766 C C . LEU A 1 95 ? -7.369 -10.741 0.802 1.00 96.44 95 LEU A C 1
ATOM 768 O O . LEU A 1 95 ? -8.371 -11.333 1.194 1.00 96.44 95 LEU A O 1
ATOM 772 N N . ALA A 1 96 ? -6.222 -11.358 0.515 1.00 96.06 96 ALA A N 1
ATOM 773 C CA . ALA A 1 96 ? -6.048 -12.801 0.665 1.00 96.06 96 ALA A CA 1
ATOM 774 C C . ALA A 1 96 ? -6.329 -13.258 2.106 1.00 96.06 96 ALA A C 1
ATOM 776 O O . ALA A 1 96 ? -6.996 -14.268 2.320 1.00 96.06 96 ALA A O 1
ATOM 777 N N . PHE A 1 97 ? -5.903 -12.479 3.106 1.00 97.00 97 PHE A N 1
ATOM 778 C CA . PHE A 1 97 ? -6.221 -12.762 4.507 1.00 97.00 97 PHE A CA 1
ATOM 779 C C . PHE A 1 97 ? -7.705 -12.544 4.839 1.00 97.00 97 PHE A C 1
ATOM 781 O O . PHE A 1 97 ? -8.312 -13.354 5.535 1.00 97.00 97 PHE A O 1
ATOM 788 N N . LEU A 1 98 ? -8.300 -11.453 4.348 1.00 97.75 98 LEU A N 1
ATOM 789 C CA . LEU A 1 98 ? -9.683 -11.087 4.665 1.00 97.75 98 LEU A CA 1
ATOM 790 C C . LEU A 1 98 ? -10.718 -11.999 3.994 1.00 97.75 98 LEU A C 1
ATOM 792 O O . LEU A 1 98 ? -11.739 -12.312 4.605 1.00 97.75 98 LEU A O 1
ATOM 796 N N . LEU A 1 99 ? -10.498 -12.379 2.738 1.00 96.69 99 LEU A N 1
ATOM 797 C CA . LEU A 1 99 ? -11.500 -13.033 1.890 1.00 96.69 99 LEU A CA 1
ATOM 798 C C . LEU A 1 99 ? -11.062 -14.417 1.383 1.00 96.69 99 LEU A C 1
ATOM 800 O O . LEU A 1 99 ? -11.876 -15.130 0.797 1.00 96.69 99 LEU A O 1
ATOM 804 N N . GLY A 1 100 ? -9.818 -14.822 1.649 1.00 93.62 100 GLY A N 1
ATOM 805 C CA . GLY A 1 100 ? -9.240 -16.092 1.214 1.00 93.62 100 GLY A CA 1
ATOM 806 C C . GLY A 1 100 ? -8.486 -16.012 -0.118 1.00 93.62 100 GLY A C 1
ATOM 807 O O . GLY A 1 100 ? -8.626 -15.071 -0.902 1.00 93.62 100 GLY A O 1
ATOM 808 N N . GLU A 1 101 ? -7.685 -17.047 -0.377 1.00 79.12 101 GLU A N 1
ATOM 809 C CA . GLU A 1 101 ? -6.939 -17.246 -1.625 1.00 79.12 101 GLU A CA 1
ATOM 810 C C . GLU A 1 101 ? -7.927 -17.491 -2.783 1.00 79.12 101 GLU A C 1
ATOM 812 O O . GLU A 1 101 ? -8.534 -18.558 -2.883 1.00 79.12 101 GLU A O 1
ATOM 817 N N . GLY A 1 102 ? -8.133 -16.485 -3.637 1.00 81.06 102 GLY A N 1
ATOM 818 C CA . GLY A 1 102 ? -9.028 -16.562 -4.800 1.00 81.06 102 GLY A CA 1
ATOM 819 C C . GLY A 1 102 ? -9.840 -15.295 -5.066 1.00 81.06 102 GLY A C 1
ATOM 820 O O . GLY A 1 102 ? -10.335 -15.120 -6.179 1.00 81.06 102 GLY A O 1
ATOM 821 N N . VAL A 1 103 ? -9.955 -14.395 -4.085 1.00 89.06 103 VAL A N 1
ATOM 822 C CA . VAL A 1 103 ? -10.498 -13.052 -4.325 1.00 89.06 103 VAL A CA 1
ATOM 823 C C . VAL A 1 103 ? -9.369 -12.125 -4.752 1.00 89.06 103 VAL A C 1
ATOM 825 O O . VAL A 1 103 ? -8.409 -11.910 -4.015 1.00 89.06 103 VAL A O 1
ATOM 828 N N . GLU A 1 104 ? -9.498 -11.555 -5.946 1.00 87.75 104 GLU A N 1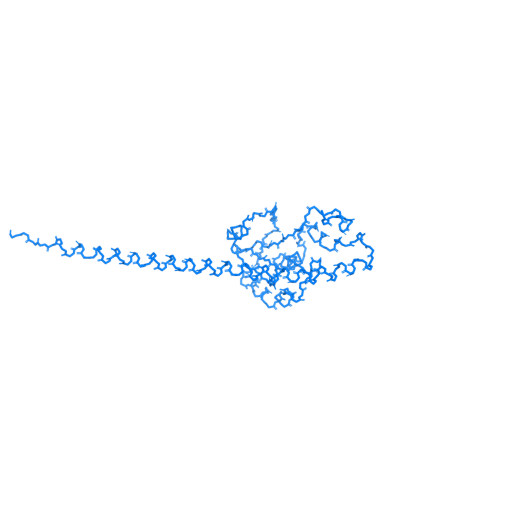
ATOM 829 C CA . GLU A 1 104 ? -8.488 -10.677 -6.527 1.00 87.75 104 GLU A CA 1
ATOM 830 C C . GLU A 1 104 ? -9.030 -9.267 -6.756 1.00 87.75 104 GLU A C 1
ATOM 832 O O . GLU A 1 104 ? -10.200 -9.051 -7.078 1.00 87.75 104 GLU A O 1
ATOM 837 N N . MET A 1 105 ? -8.140 -8.284 -6.627 1.00 91.06 105 MET A N 1
ATOM 838 C CA . MET A 1 105 ? -8.401 -6.934 -7.120 1.00 91.06 105 MET A CA 1
ATOM 839 C C . MET A 1 105 ? -8.449 -6.926 -8.650 1.00 91.06 105 MET A C 1
ATOM 841 O O . MET A 1 105 ? -7.865 -7.807 -9.284 1.00 91.06 105 MET A O 1
ATOM 845 N N . PRO A 1 106 ? -9.039 -5.889 -9.270 1.00 92.44 106 PRO A N 1
ATOM 846 C CA . PRO A 1 106 ? -8.965 -5.716 -10.713 1.00 92.44 106 PRO A CA 1
ATOM 847 C C . PRO A 1 106 ? -7.522 -5.829 -11.230 1.00 92.44 106 PRO A C 1
ATOM 849 O O . PRO A 1 106 ? -6.652 -5.031 -10.868 1.00 92.44 106 PRO A O 1
ATOM 852 N N . GLY A 1 107 ? -7.271 -6.819 -12.093 1.00 91.06 107 GLY A N 1
ATOM 853 C CA . GLY A 1 107 ? -5.913 -7.207 -12.498 1.00 91.06 107 GLY A CA 1
ATOM 854 C C . GLY A 1 107 ? -5.085 -6.067 -13.098 1.00 91.06 107 GLY A C 1
ATOM 855 O O . GLY A 1 107 ? -3.873 -6.008 -12.891 1.00 91.06 107 GLY A O 1
ATOM 856 N N . TYR A 1 108 ? -5.742 -5.096 -13.744 1.00 91.25 108 TYR A N 1
ATOM 857 C CA . TYR A 1 108 ? -5.085 -3.924 -14.327 1.00 91.25 108 TYR A CA 1
ATOM 858 C C . TYR A 1 108 ? -4.282 -3.100 -13.302 1.00 91.25 108 TYR A C 1
ATOM 860 O O . TYR A 1 108 ? -3.337 -2.412 -13.681 1.00 91.25 108 TYR A O 1
ATOM 868 N N . ILE A 1 109 ? -4.627 -3.154 -12.010 1.00 93.12 109 ILE A N 1
ATOM 869 C CA . ILE A 1 109 ? -3.957 -2.397 -10.942 1.00 93.12 109 ILE A CA 1
ATOM 870 C C . ILE A 1 109 ? -2.546 -2.944 -10.692 1.00 93.12 109 ILE A C 1
ATOM 872 O O . ILE A 1 109 ? -1.562 -2.193 -10.724 1.00 93.12 109 ILE A O 1
ATOM 876 N N . LEU A 1 110 ? -2.443 -4.254 -10.450 1.00 92.00 110 LEU A N 1
ATOM 877 C CA . LEU A 1 110 ? -1.158 -4.927 -10.258 1.00 92.00 110 LEU A CA 1
ATOM 878 C C . LEU A 1 110 ? -0.368 -4.929 -11.566 1.00 92.00 110 LEU A C 1
ATOM 880 O O . LEU A 1 110 ? 0.808 -4.569 -11.569 1.00 92.00 110 LEU A O 1
ATOM 884 N N . GLU A 1 111 ? -1.036 -5.192 -12.692 1.00 91.69 111 GLU A N 1
ATOM 885 C CA . GLU A 1 111 ? -0.405 -5.196 -14.009 1.00 91.69 111 GLU A CA 1
ATOM 886 C C . GLU A 1 111 ? 0.244 -3.847 -14.357 1.00 91.69 111 GLU A C 1
ATOM 888 O O . GLU A 1 111 ? 1.362 -3.801 -14.881 1.00 91.69 111 GLU A O 1
ATOM 893 N N . ASN A 1 112 ? -0.416 -2.732 -14.025 1.00 90.00 112 ASN A N 1
ATOM 894 C CA . ASN A 1 112 ? 0.133 -1.392 -14.230 1.00 90.00 112 ASN A CA 1
ATOM 895 C C . ASN A 1 112 ? 1.465 -1.192 -13.489 1.00 90.00 112 ASN A C 1
ATOM 897 O O . ASN A 1 112 ? 2.324 -0.464 -13.979 1.00 90.00 112 ASN A O 1
ATOM 901 N N . SER A 1 113 ? 1.648 -1.848 -12.339 1.00 89.75 113 SER A N 1
ATOM 902 C CA . SER A 1 113 ? 2.866 -1.751 -11.523 1.00 89.75 113 SER A CA 1
ATOM 903 C C . SER A 1 113 ? 3.937 -2.740 -11.988 1.00 89.75 113 SER A C 1
ATOM 905 O O . SER A 1 113 ? 5.053 -2.336 -12.325 1.00 89.75 113 SER A O 1
ATOM 907 N N . ASP A 1 114 ? 3.581 -4.023 -12.066 1.00 91.88 114 ASP A N 1
ATOM 908 C CA . ASP A 1 114 ? 4.519 -5.122 -12.310 1.00 91.88 114 ASP A CA 1
ATOM 909 C C . ASP A 1 114 ? 5.084 -5.106 -13.726 1.00 91.88 114 ASP A C 1
ATOM 911 O O . ASP A 1 114 ? 6.263 -5.392 -13.939 1.00 91.88 114 ASP A O 1
ATOM 915 N N . ARG A 1 115 ? 4.256 -4.699 -14.692 1.00 91.88 115 ARG A N 1
ATOM 916 C CA . ARG A 1 115 ? 4.609 -4.659 -16.115 1.00 91.88 115 ARG A CA 1
ATOM 917 C C . ARG A 1 115 ? 4.969 -3.260 -16.599 1.00 91.88 115 ARG A C 1
ATOM 919 O O . ARG A 1 115 ? 4.966 -3.004 -17.806 1.00 91.88 115 ARG A O 1
ATOM 926 N N . ALA A 1 116 ? 5.223 -2.315 -15.690 1.00 91.62 116 ALA A N 1
ATOM 927 C CA . ALA A 1 116 ? 5.504 -0.919 -16.037 1.00 91.62 116 ALA A CA 1
ATOM 928 C C . ALA A 1 116 ? 6.754 -0.761 -16.921 1.00 91.62 116 ALA A C 1
ATOM 930 O O . ALA A 1 116 ? 6.841 0.172 -17.716 1.00 91.62 116 ALA A O 1
ATOM 931 N N . LEU A 1 117 ? 7.726 -1.668 -16.780 1.00 93.94 117 LEU A N 1
ATOM 932 C CA . LEU A 1 117 ? 9.045 -1.567 -17.410 1.00 93.94 117 LEU A CA 1
ATOM 933 C C . LEU A 1 117 ? 9.245 -2.537 -18.585 1.00 93.94 117 LEU A C 1
ATOM 935 O O . LEU A 1 117 ? 10.323 -2.537 -19.175 1.00 93.94 117 LEU A O 1
ATOM 939 N N . ASP A 1 118 ? 8.232 -3.334 -18.940 1.00 94.12 118 ASP A N 1
ATOM 940 C CA . ASP A 1 118 ? 8.328 -4.409 -19.943 1.00 94.12 118 ASP A CA 1
ATOM 941 C C . ASP A 1 118 ? 8.757 -3.910 -21.330 1.00 94.12 118 ASP A C 1
ATOM 943 O O . ASP A 1 118 ? 9.418 -4.626 -22.079 1.00 94.12 118 ASP A O 1
ATOM 947 N N . ALA A 1 119 ? 8.396 -2.672 -21.676 1.00 93.75 119 ALA A N 1
ATOM 948 C CA . ALA A 1 119 ? 8.731 -2.067 -22.964 1.00 93.75 119 ALA A CA 1
ATOM 949 C C . ALA A 1 119 ? 10.177 -1.529 -23.034 1.00 93.75 119 ALA A C 1
ATOM 951 O O . ALA A 1 119 ? 10.625 -1.071 -24.091 1.00 93.75 119 ALA A O 1
ATOM 952 N N . LEU A 1 120 ? 10.923 -1.556 -21.924 1.00 94.06 120 LEU A N 1
ATOM 953 C CA . LEU A 1 120 ? 12.307 -1.093 -21.868 1.00 94.06 120 LEU A CA 1
ATOM 954 C C . LEU A 1 120 ? 13.292 -2.258 -22.064 1.00 94.06 120 LEU A C 1
ATOM 956 O O . LEU A 1 120 ? 13.084 -3.350 -21.535 1.00 94.06 120 LEU A O 1
ATOM 960 N N . PRO A 1 121 ? 14.435 -2.035 -22.743 1.00 96.12 121 PRO A N 1
ATOM 961 C CA . PRO A 1 121 ? 15.529 -3.002 -22.755 1.00 96.12 121 PRO A CA 1
ATOM 962 C C . PRO A 1 121 ? 15.960 -3.371 -21.330 1.00 96.12 121 PRO A C 1
ATOM 964 O O . PRO A 1 121 ? 16.060 -2.496 -20.472 1.00 96.12 121 PRO A O 1
ATOM 967 N N . LYS A 1 122 ? 16.295 -4.644 -21.082 1.00 94.69 122 LYS A N 1
ATOM 968 C CA . LYS A 1 122 ? 16.569 -5.180 -19.732 1.00 94.69 122 LYS A CA 1
ATOM 969 C C . LYS A 1 122 ? 17.523 -4.317 -18.894 1.00 94.69 122 LYS A C 1
ATOM 971 O O . LYS A 1 122 ? 17.237 -4.044 -17.733 1.00 94.69 122 LYS A O 1
ATOM 976 N N . GLY A 1 123 ? 18.638 -3.864 -19.472 1.00 95.31 123 GLY A N 1
ATOM 977 C CA . GLY A 1 123 ? 19.599 -3.005 -18.766 1.00 95.31 123 GLY A CA 1
ATOM 978 C C . GLY A 1 123 ? 19.005 -1.651 -18.367 1.00 95.31 123 GLY A C 1
ATOM 979 O O . GLY A 1 123 ? 19.181 -1.203 -17.236 1.00 95.31 123 GLY A O 1
ATOM 980 N N . GLN A 1 124 ? 18.230 -1.041 -19.266 1.00 94.81 124 GLN A N 1
ATOM 981 C CA . GLN A 1 124 ? 17.519 0.204 -18.993 1.00 94.81 124 GLN A CA 1
ATOM 982 C C . GLN A 1 124 ? 16.424 -0.004 -17.941 1.00 94.81 124 GLN A C 1
ATOM 984 O O . GLN A 1 124 ? 16.340 0.784 -17.008 1.00 94.81 124 GLN A O 1
ATOM 989 N N . ALA A 1 125 ? 15.645 -1.087 -18.027 1.00 94.75 125 ALA A N 1
ATOM 990 C CA . ALA A 1 125 ? 14.622 -1.426 -17.039 1.00 94.75 125 ALA A CA 1
ATOM 991 C C . ALA A 1 125 ? 15.215 -1.570 -15.627 1.00 94.75 125 ALA A C 1
ATOM 993 O O . ALA A 1 125 ? 14.678 -1.015 -14.670 1.00 94.75 1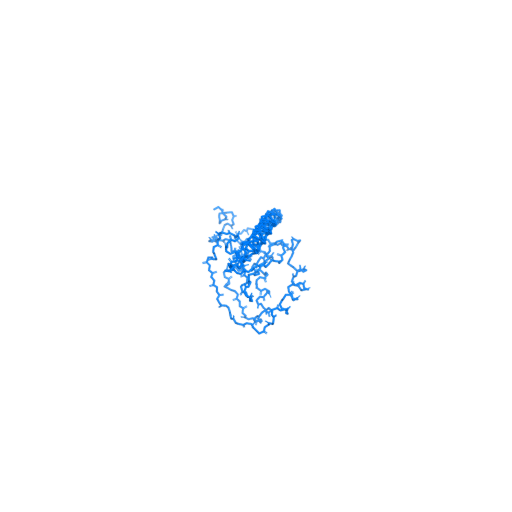25 ALA A O 1
ATOM 994 N N . LEU A 1 126 ? 16.353 -2.261 -15.488 1.00 95.00 126 LEU A N 1
ATOM 995 C CA . LEU A 1 126 ? 17.038 -2.418 -14.200 1.00 95.00 126 LEU A CA 1
ATOM 996 C C . LEU A 1 126 ? 17.539 -1.080 -13.643 1.00 95.00 126 LEU A C 1
ATOM 998 O O . LEU A 1 126 ? 17.331 -0.795 -12.461 1.00 95.00 126 LEU A O 1
ATOM 1002 N N . LEU A 1 127 ? 18.148 -0.242 -14.488 1.00 95.12 127 LEU A N 1
ATOM 1003 C CA . LEU A 1 127 ? 18.605 1.090 -14.093 1.00 95.12 127 LEU A CA 1
ATOM 1004 C C . LEU A 1 127 ? 17.430 1.978 -13.663 1.00 95.12 127 LEU A C 1
ATOM 1006 O O . LEU A 1 127 ? 17.459 2.555 -12.575 1.00 95.12 127 LEU A O 1
ATOM 1010 N N . THR A 1 128 ? 16.374 2.039 -14.476 1.00 94.12 128 THR A N 1
ATOM 1011 C CA . THR A 1 128 ? 15.148 2.786 -14.176 1.00 94.12 128 THR A CA 1
ATOM 1012 C C . THR A 1 128 ? 14.524 2.303 -12.872 1.00 94.12 128 THR A C 1
ATOM 1014 O O . THR A 1 128 ? 14.204 3.129 -12.022 1.00 94.12 128 THR A O 1
ATOM 1017 N N . LYS A 1 129 ? 14.414 0.985 -12.658 1.00 94.19 129 LYS A N 1
ATOM 1018 C CA . LYS A 1 129 ? 13.904 0.404 -11.408 1.00 94.19 129 LYS A CA 1
ATOM 1019 C C . LYS A 1 129 ? 14.733 0.836 -10.200 1.00 94.19 129 LYS A C 1
ATOM 1021 O O . LYS A 1 129 ? 14.164 1.213 -9.178 1.00 94.19 129 LYS A O 1
ATOM 1026 N N . SER A 1 130 ? 16.061 0.802 -10.311 1.00 94.69 130 SER A N 1
ATOM 1027 C CA . SER A 1 130 ? 16.965 1.205 -9.229 1.00 94.69 130 SER A CA 1
ATOM 1028 C C . SER A 1 130 ? 16.795 2.681 -8.867 1.00 94.69 130 SER A C 1
ATOM 1030 O O . SER A 1 130 ? 16.566 3.004 -7.702 1.00 94.69 130 SER A O 1
ATOM 1032 N N . ILE A 1 131 ? 16.852 3.572 -9.862 1.00 94.81 131 ILE A N 1
ATOM 1033 C CA . ILE A 1 131 ? 16.702 5.019 -9.655 1.00 94.81 131 ILE A CA 1
ATOM 1034 C C . ILE A 1 131 ? 15.314 5.335 -9.093 1.00 94.81 131 ILE A C 1
ATOM 1036 O O . ILE A 1 131 ? 15.195 6.051 -8.101 1.00 94.81 131 ILE A O 1
ATOM 1040 N N . ALA A 1 132 ? 14.262 4.766 -9.683 1.00 93.50 132 ALA A N 1
ATOM 1041 C CA . ALA A 1 132 ? 12.893 5.020 -9.259 1.00 93.50 132 ALA A CA 1
ATOM 1042 C C . ALA A 1 132 ? 12.648 4.574 -7.811 1.00 93.50 132 ALA A C 1
ATOM 1044 O O . ALA A 1 132 ? 11.998 5.299 -7.068 1.00 93.50 132 ALA A O 1
ATOM 1045 N N . ASN A 1 133 ? 13.209 3.441 -7.373 1.00 94.69 133 ASN A N 1
ATOM 1046 C CA . ASN A 1 133 ? 13.096 3.006 -5.978 1.00 94.69 133 ASN A CA 1
ATOM 1047 C C . ASN A 1 133 ? 13.799 3.965 -5.005 1.00 94.69 133 ASN A C 1
ATOM 1049 O O . ASN A 1 133 ? 13.253 4.256 -3.943 1.00 94.69 133 ASN A O 1
ATOM 1053 N N . GLN A 1 134 ? 14.981 4.479 -5.359 1.00 92.75 134 GLN A N 1
ATOM 1054 C CA . GLN A 1 134 ? 15.693 5.449 -4.519 1.00 92.75 134 GLN A CA 1
ATOM 1055 C C . GLN A 1 134 ? 14.909 6.759 -4.397 1.00 92.75 134 GLN A C 1
ATOM 1057 O O . GLN A 1 134 ? 14.672 7.240 -3.289 1.00 92.75 134 GLN A O 1
ATOM 1062 N N . VAL A 1 135 ? 14.442 7.299 -5.528 1.00 93.44 135 VAL A N 1
ATOM 1063 C CA . VAL A 1 135 ? 13.643 8.532 -5.558 1.00 93.44 135 VAL A CA 1
ATOM 1064 C C . VAL A 1 135 ? 12.322 8.341 -4.814 1.00 93.44 135 VAL A C 1
ATOM 1066 O O . VAL A 1 135 ? 11.958 9.179 -3.991 1.00 93.44 135 VAL A O 1
ATOM 1069 N N . ALA A 1 136 ? 11.626 7.225 -5.047 1.00 91.38 136 ALA A N 1
ATOM 1070 C CA . ALA A 1 136 ? 10.353 6.939 -4.399 1.00 91.38 136 ALA A CA 1
ATOM 1071 C C . ALA A 1 136 ? 10.488 6.922 -2.876 1.00 91.38 136 ALA A C 1
ATOM 1073 O O . ALA A 1 136 ? 9.676 7.541 -2.202 1.00 91.38 136 ALA A O 1
ATOM 1074 N N . ARG A 1 137 ? 11.533 6.301 -2.316 1.00 89.25 137 ARG A N 1
ATOM 1075 C CA . ARG A 1 137 ? 11.752 6.293 -0.859 1.00 89.25 137 ARG A CA 1
ATOM 1076 C C . ARG A 1 137 ? 11.893 7.702 -0.280 1.00 89.25 137 ARG A C 1
ATOM 1078 O O . ARG A 1 137 ? 11.281 7.996 0.743 1.00 89.25 137 ARG A O 1
ATOM 1085 N N . VAL A 1 138 ? 12.645 8.582 -0.945 1.00 91.62 138 VAL A N 1
ATOM 1086 C CA . VAL A 1 138 ? 12.807 9.983 -0.513 1.00 91.62 138 VAL A CA 1
ATOM 1087 C C . VAL A 1 138 ? 11.470 10.721 -0.546 1.00 91.62 138 VAL A C 1
ATOM 1089 O O . VAL A 1 138 ? 11.091 11.360 0.435 1.00 91.62 138 VAL A O 1
ATOM 1092 N N . VAL A 1 139 ? 10.727 10.589 -1.648 1.00 90.50 139 VAL A N 1
ATOM 1093 C CA . VAL A 1 139 ? 9.406 11.213 -1.805 1.00 90.50 139 VAL A CA 1
ATOM 1094 C C . VAL A 1 139 ? 8.429 10.698 -0.749 1.00 90.50 139 VAL A C 1
ATOM 1096 O O . VAL A 1 139 ? 7.758 11.498 -0.104 1.00 90.50 139 VAL A O 1
ATOM 1099 N N . MET A 1 140 ? 8.385 9.385 -0.518 1.00 88.31 140 MET A N 1
ATOM 1100 C CA . MET A 1 140 ? 7.500 8.764 0.469 1.00 88.31 140 MET A CA 1
ATOM 1101 C C . MET A 1 140 ? 7.815 9.228 1.893 1.00 88.31 140 MET A C 1
ATOM 1103 O O . MET A 1 140 ? 6.897 9.527 2.651 1.00 88.31 140 MET A O 1
ATOM 1107 N N . LEU A 1 141 ? 9.094 9.351 2.260 1.00 89.31 141 LEU A N 1
ATOM 1108 C CA . LEU A 1 141 ? 9.499 9.876 3.568 1.00 89.31 141 LEU A CA 1
ATOM 1109 C C . LEU A 1 141 ? 9.097 11.343 3.757 1.00 89.31 141 LEU A C 1
ATOM 1111 O O . LEU A 1 141 ? 8.566 11.704 4.814 1.00 89.31 141 LEU A O 1
ATOM 1115 N N . ALA A 1 142 ? 9.314 12.179 2.739 1.00 88.25 142 ALA A N 1
ATOM 1116 C CA . ALA A 1 142 ? 8.908 13.581 2.764 1.00 88.25 142 ALA A CA 1
ATOM 1117 C C . ALA A 1 142 ? 7.381 13.711 2.881 1.00 88.25 142 ALA A C 1
ATOM 1119 O O . ALA A 1 142 ? 6.883 14.429 3.749 1.00 88.25 142 ALA A O 1
ATOM 1120 N N . TRP A 1 143 ? 6.644 12.951 2.067 1.00 83.81 143 TRP A N 1
ATOM 1121 C CA . TRP A 1 143 ? 5.184 12.895 2.079 1.00 83.81 143 TRP A CA 1
ATOM 1122 C C . TRP A 1 143 ? 4.633 12.432 3.429 1.00 83.81 143 TRP A C 1
ATOM 1124 O O . TRP A 1 143 ? 3.808 13.116 4.032 1.00 83.81 143 TRP A O 1
ATOM 1134 N N . GLY A 1 144 ? 5.133 11.309 3.953 1.00 83.69 144 GLY A N 1
ATOM 1135 C CA . GLY A 1 144 ? 4.705 10.774 5.244 1.00 83.69 144 GLY A CA 1
ATOM 1136 C C . GLY A 1 144 ? 4.959 11.753 6.390 1.00 83.69 144 GLY A C 1
ATOM 1137 O O . GLY A 1 144 ? 4.117 11.911 7.271 1.00 83.69 144 GLY A O 1
ATOM 1138 N N . THR A 1 145 ? 6.089 12.463 6.367 1.00 84.69 145 THR A N 1
ATOM 1139 C CA . THR A 1 145 ? 6.408 13.484 7.379 1.00 84.69 145 THR A CA 1
ATOM 1140 C C . THR A 1 145 ? 5.471 14.685 7.280 1.00 84.69 145 THR A C 1
ATOM 1142 O O . THR A 1 145 ? 4.946 15.139 8.297 1.00 84.69 145 THR A O 1
ATOM 1145 N N . ALA A 1 146 ? 5.211 15.171 6.064 1.00 82.12 146 ALA A N 1
ATOM 1146 C CA . ALA A 1 146 ? 4.300 16.285 5.836 1.00 82.12 146 ALA A CA 1
ATOM 1147 C C . ALA A 1 146 ? 2.866 15.955 6.278 1.00 82.12 146 ALA A C 1
ATOM 1149 O O . ALA A 1 146 ? 2.237 16.765 6.959 1.00 82.12 146 ALA A O 1
ATOM 1150 N N . ASN A 1 147 ? 2.361 14.764 5.947 1.00 79.56 147 ASN A N 1
ATOM 1151 C CA . ASN A 1 147 ? 1.006 14.362 6.321 1.00 79.56 147 ASN A CA 1
ATOM 1152 C C . ASN A 1 147 ? 0.847 14.195 7.830 1.00 79.56 147 ASN A C 1
ATOM 1154 O O . ASN A 1 147 ? -0.096 14.744 8.391 1.00 79.56 147 ASN A O 1
ATOM 1158 N N . ARG A 1 148 ? 1.796 13.542 8.510 1.00 81.12 148 ARG A N 1
ATOM 1159 C CA . ARG A 1 148 ? 1.757 13.427 9.977 1.00 81.12 148 ARG A CA 1
ATOM 1160 C C . ARG A 1 148 ? 1.794 14.789 10.664 1.00 81.12 148 ARG A C 1
ATOM 1162 O O . ARG A 1 148 ? 1.033 15.018 11.593 1.00 81.12 148 ARG A O 1
ATOM 1169 N N . SER A 1 149 ? 2.608 15.718 10.159 1.00 80.06 149 SER A N 1
ATOM 1170 C CA . SER A 1 149 ? 2.649 17.090 10.677 1.00 80.06 149 SER A CA 1
ATOM 1171 C C . SER A 1 149 ? 1.290 17.793 10.554 1.00 80.06 149 SER A C 1
ATOM 1173 O O . SER A 1 149 ? 0.807 18.382 11.521 1.00 80.06 149 SER A O 1
ATOM 1175 N N . LYS A 1 150 ? 0.622 17.677 9.396 1.00 80.31 150 LYS A N 1
ATOM 1176 C CA . LYS A 1 150 ? -0.736 18.217 9.201 1.00 80.31 150 LYS A CA 1
ATOM 1177 C C . LYS A 1 150 ? -1.742 17.593 10.169 1.00 80.31 150 LYS A C 1
ATOM 1179 O O . LYS A 1 150 ? -2.549 18.312 10.754 1.00 80.31 150 LYS A O 1
ATOM 1184 N N . GLU A 1 151 ? -1.680 16.278 10.362 1.00 78.88 151 GLU A N 1
ATOM 1185 C CA . GLU A 1 151 ? -2.561 15.578 11.298 1.00 78.88 151 GLU A CA 1
ATOM 1186 C C . GLU A 1 151 ? -2.318 15.994 12.751 1.00 78.88 151 GLU A C 1
ATOM 1188 O O . GLU A 1 151 ? -3.275 16.220 13.489 1.00 78.88 151 GLU A O 1
ATOM 1193 N N . ASP A 1 152 ? -1.061 16.148 13.166 1.00 82.00 152 ASP A N 1
ATOM 1194 C CA . ASP A 1 152 ? -0.710 16.600 14.513 1.00 82.00 152 ASP A CA 1
ATOM 1195 C C . ASP A 1 152 ? -1.209 18.024 14.782 1.00 82.00 152 ASP A C 1
ATOM 1197 O O . ASP A 1 152 ? -1.723 18.308 15.869 1.00 82.00 152 ASP A O 1
ATOM 1201 N N . ILE A 1 153 ? -1.102 18.915 13.792 1.00 82.81 153 ILE A N 1
ATOM 1202 C CA . ILE A 1 153 ? -1.654 20.274 13.862 1.00 82.81 153 ILE A CA 1
ATOM 1203 C C . ILE A 1 153 ? -3.177 20.212 14.022 1.00 82.81 153 ILE A C 1
ATOM 1205 O O . ILE A 1 153 ? -3.706 20.777 14.981 1.00 82.81 153 ILE A O 1
ATOM 1209 N N . ALA A 1 154 ? -3.873 19.459 13.165 1.00 82.19 154 ALA A N 1
ATOM 1210 C CA . ALA A 1 154 ? -5.327 19.316 13.228 1.00 82.19 154 ALA A CA 1
ATOM 1211 C C . ALA A 1 154 ? -5.799 18.743 14.580 1.00 82.19 154 ALA A C 1
ATOM 1213 O O . ALA A 1 154 ? -6.738 19.260 15.190 1.00 82.19 154 ALA A O 1
ATOM 1214 N N . ARG A 1 155 ? -5.105 17.726 15.117 1.00 83.12 155 ARG A N 1
ATOM 1215 C CA . ARG A 1 155 ? -5.396 17.152 16.445 1.00 83.12 155 ARG A CA 1
ATOM 1216 C C . ARG A 1 155 ? -5.211 18.178 17.565 1.00 83.12 155 ARG A C 1
ATOM 1218 O O . ARG A 1 155 ? -6.011 18.209 18.503 1.00 83.12 155 ARG A O 1
ATOM 1225 N N . ARG A 1 156 ? -4.171 19.017 17.499 1.00 86.31 156 ARG A N 1
ATOM 1226 C CA . ARG A 1 156 ? -3.925 20.085 18.487 1.00 86.31 156 ARG A CA 1
ATOM 1227 C C . ARG A 1 156 ? -5.005 21.161 18.434 1.00 86.31 156 ARG A C 1
ATOM 1229 O O . ARG A 1 156 ? -5.489 21.578 19.486 1.00 86.31 156 ARG A O 1
ATOM 1236 N N . GLU A 1 157 ? -5.416 21.573 17.240 1.00 88.62 157 GLU A N 1
ATOM 1237 C CA . GLU A 1 157 ? -6.501 22.540 17.056 1.00 88.62 157 GLU A CA 1
ATOM 1238 C C . GLU A 1 157 ? -7.841 22.002 17.564 1.00 88.62 157 GLU A C 1
ATOM 1240 O O . GLU A 1 157 ? -8.543 22.704 18.295 1.00 88.62 157 GLU A O 1
ATOM 1245 N N . ALA A 1 158 ? -8.168 20.741 17.264 1.00 86.12 158 ALA A N 1
ATOM 1246 C CA . ALA A 1 158 ? -9.374 20.085 17.761 1.00 86.12 158 ALA A CA 1
ATOM 1247 C C . ALA A 1 158 ? -9.393 20.006 19.298 1.00 86.12 158 ALA A C 1
ATOM 1249 O O . ALA A 1 158 ? -10.392 20.365 19.924 1.00 86.12 158 ALA A O 1
ATOM 1250 N N . ARG A 1 159 ? -8.268 19.622 19.924 1.00 88.44 159 ARG A N 1
ATOM 1251 C CA . ARG A 1 159 ? -8.126 19.625 21.393 1.00 88.44 159 ARG A CA 1
ATOM 1252 C C . ARG A 1 159 ? -8.317 21.021 21.983 1.00 88.44 159 ARG A C 1
ATOM 1254 O O . ARG A 1 159 ? -8.991 21.155 23.000 1.00 88.44 159 ARG A O 1
ATOM 1261 N N . ARG A 1 160 ? -7.763 22.058 21.345 1.00 90.19 160 ARG A N 1
ATOM 1262 C CA . ARG A 1 160 ? -7.914 23.452 21.792 1.00 90.19 160 ARG A CA 1
ATOM 1263 C C . ARG A 1 160 ? -9.364 23.928 21.699 1.00 90.19 160 ARG A C 1
ATOM 1265 O O . ARG A 1 160 ? -9.848 24.525 22.655 1.00 90.19 160 ARG A O 1
ATOM 1272 N N . LYS A 1 161 ? -10.059 23.649 20.589 1.00 88.62 161 LYS A N 1
ATOM 1273 C CA . LYS A 1 161 ? -11.485 23.984 20.423 1.00 88.62 161 LYS A CA 1
ATOM 1274 C C . LYS A 1 161 ? -12.354 23.279 21.461 1.00 88.62 161 LYS A C 1
ATOM 1276 O O . LYS A 1 161 ? -13.190 23.928 22.076 1.00 88.62 161 LYS A O 1
ATOM 1281 N N . LYS A 1 162 ? -12.111 21.986 21.705 1.00 89.88 162 LYS A N 1
ATOM 1282 C CA . LYS A 1 162 ? -12.834 21.220 22.729 1.00 89.88 162 LYS A CA 1
ATOM 1283 C C . LYS A 1 162 ? -12.636 21.812 24.127 1.00 89.88 162 LYS A C 1
ATOM 1285 O O . LYS A 1 162 ? -13.612 22.052 24.821 1.00 89.88 162 LYS A O 1
ATOM 1290 N N . ALA A 1 163 ? -11.394 22.122 24.501 1.00 88.94 163 ALA A N 1
ATOM 1291 C CA . ALA A 1 163 ? -11.090 22.730 25.796 1.00 88.94 163 ALA A CA 1
ATOM 1292 C C . ALA A 1 163 ? -11.697 24.138 25.963 1.00 88.94 163 ALA A C 1
ATOM 1294 O O . ALA A 1 163 ? -12.034 24.524 27.078 1.00 88.94 163 ALA A O 1
ATOM 1295 N N . MET A 1 164 ? -11.823 24.914 24.879 1.00 86.62 164 MET A N 1
ATOM 1296 C CA . MET A 1 164 ? -12.503 26.214 24.902 1.00 86.62 164 MET A CA 1
ATOM 1297 C C . MET A 1 164 ? -14.015 26.045 25.096 1.00 86.62 164 MET A C 1
ATOM 1299 O O . MET A 1 164 ? -14.563 26.643 26.010 1.00 86.62 164 MET A O 1
ATOM 1303 N N . ALA A 1 165 ? -14.654 25.144 24.343 1.00 86.19 165 ALA A N 1
ATOM 1304 C CA . ALA A 1 165 ? -16.078 24.838 24.500 1.00 86.19 165 ALA A CA 1
ATOM 1305 C C . ALA A 1 165 ? -16.422 24.291 25.901 1.00 86.19 165 ALA A C 1
ATOM 1307 O O . ALA A 1 165 ? -17.440 24.662 26.477 1.00 86.19 165 ALA A O 1
ATOM 1308 N N . GLU A 1 166 ? -15.559 23.447 26.480 1.00 85.94 166 GLU A N 1
ATOM 1309 C CA . GLU A 1 166 ? -15.720 22.964 27.858 1.00 85.94 166 GLU A CA 1
ATOM 1310 C C . GLU A 1 166 ? -15.644 24.121 28.870 1.00 85.94 166 GLU A C 1
ATOM 1312 O O . GLU A 1 166 ? -16.472 24.191 29.775 1.00 85.94 166 GLU A O 1
ATOM 1317 N N . ARG A 1 167 ? -14.715 25.074 28.699 1.00 80.31 167 ARG A N 1
ATOM 1318 C CA . ARG A 1 167 ? -14.620 26.270 29.559 1.00 80.31 167 ARG A CA 1
ATOM 1319 C C . ARG A 1 167 ? -15.841 27.179 29.445 1.00 80.31 167 ARG A C 1
ATOM 1321 O O . ARG A 1 167 ? -16.333 27.633 30.474 1.00 80.31 167 ARG A O 1
ATOM 1328 N N . ASP A 1 168 ? -16.327 27.406 28.229 1.00 76.94 168 ASP A N 1
ATOM 1329 C CA . ASP A 1 168 ? -17.491 28.260 27.979 1.00 76.94 168 ASP A CA 1
ATOM 1330 C C . ASP A 1 168 ? -18.762 27.634 28.588 1.00 76.94 168 ASP A C 1
ATOM 1332 O O . ASP A 1 168 ? -19.518 28.316 29.275 1.00 76.94 168 ASP A O 1
ATOM 1336 N N . SER A 1 169 ? -18.929 26.308 28.476 1.00 68.69 169 SER A N 1
ATOM 1337 C CA . SER A 1 169 ? -20.063 25.587 29.082 1.00 68.69 169 SER A CA 1
ATOM 1338 C C . SER A 1 169 ? -20.063 25.605 30.619 1.00 68.69 169 SER A C 1
ATOM 1340 O O . SER A 1 169 ? -21.122 25.678 31.243 1.00 68.69 169 SER A O 1
ATOM 1342 N N . VAL A 1 170 ? -18.880 25.577 31.250 1.00 66.25 170 VAL A N 1
ATOM 1343 C CA . VAL A 1 170 ? -18.748 25.699 32.711 1.00 66.25 170 VAL A CA 1
ATOM 1344 C C . VAL A 1 170 ? -19.089 27.123 33.165 1.00 66.25 170 VAL A C 1
ATOM 1346 O O . VAL A 1 170 ? -19.792 27.284 34.163 1.00 66.25 170 VAL A O 1
ATOM 1349 N N . GLY A 1 171 ? -18.669 28.143 32.407 1.00 59.66 171 GLY A N 1
ATOM 1350 C CA . GLY A 1 171 ? -19.014 29.545 32.668 1.00 59.66 171 GLY A CA 1
ATOM 1351 C C . GLY A 1 171 ? -20.524 29.804 32.642 1.00 59.66 171 GLY A C 1
ATOM 1352 O O . GLY A 1 171 ? -21.056 30.402 33.577 1.00 59.66 171 GLY A O 1
ATOM 1353 N N . GLU A 1 172 ? -21.232 29.258 31.649 1.00 58.28 172 GLU A N 1
ATOM 1354 C CA . GLU A 1 172 ? -22.697 29.363 31.546 1.00 58.28 172 GLU A CA 1
ATOM 1355 C C . GLU A 1 172 ? -23.423 28.669 32.715 1.00 58.28 172 GLU A C 1
ATOM 1357 O O . GLU A 1 172 ? -24.420 29.181 33.230 1.00 58.28 172 GLU A O 1
ATOM 1362 N N . THR A 1 173 ? -22.915 27.527 33.199 1.00 57.38 173 THR A N 1
ATOM 1363 C CA . THR A 1 173 ? -23.502 26.848 34.371 1.00 57.38 173 THR A CA 1
ATOM 1364 C C . THR A 1 173 ? -23.275 27.578 35.698 1.00 57.38 173 THR A C 1
ATOM 1366 O O . THR A 1 173 ? -24.110 27.463 36.599 1.00 57.38 173 THR A O 1
ATOM 1369 N N . GLU A 1 174 ? -22.181 28.333 35.848 1.00 56.19 174 GLU A N 1
ATOM 1370 C CA . GLU A 1 174 ? -21.931 29.143 37.048 1.00 56.19 174 GLU A CA 1
ATOM 1371 C C . GLU A 1 174 ? -22.746 30.445 37.059 1.00 56.19 174 GLU A C 1
ATOM 1373 O O . GLU A 1 174 ? -23.287 30.808 38.108 1.00 56.19 174 GLU A O 1
ATOM 1378 N N . GLU A 1 175 ? -22.904 31.117 35.914 1.00 56.62 175 GLU A N 1
ATOM 1379 C CA . GLU A 1 175 ? -23.797 32.282 35.783 1.00 56.62 175 GLU A CA 1
ATOM 1380 C C . GLU A 1 175 ? -25.270 31.899 35.978 1.00 56.62 175 GLU A C 1
ATOM 1382 O O . GLU A 1 175 ? -25.994 32.577 36.711 1.00 56.62 175 GLU A O 1
ATOM 1387 N N . GLY A 1 176 ? -25.700 30.758 35.426 1.00 53.22 176 GLY A N 1
ATOM 1388 C CA . GLY A 1 176 ? -27.049 30.227 35.635 1.00 53.22 176 GLY A CA 1
ATOM 1389 C C . GLY A 1 176 ? -27.355 29.873 37.096 1.00 53.22 176 GLY A C 1
ATOM 1390 O O . GLY A 1 176 ? -28.497 30.008 37.530 1.00 53.22 176 GLY A O 1
ATOM 1391 N N . ARG A 1 177 ? -26.351 29.472 37.890 1.00 53.59 177 ARG A N 1
ATOM 1392 C CA . ARG A 1 177 ? -26.514 29.218 39.334 1.00 53.59 177 ARG A CA 1
ATOM 1393 C C . ARG A 1 177 ? -26.636 30.500 40.155 1.00 53.59 177 ARG A C 1
ATOM 1395 O O . ARG A 1 177 ? -27.467 30.544 41.057 1.00 53.59 177 ARG A O 1
ATOM 1402 N N . ARG A 1 178 ? -25.861 31.543 39.833 1.00 52.97 178 ARG A N 1
ATOM 1403 C CA . ARG A 1 178 ? -25.948 32.840 40.535 1.00 52.97 178 ARG A CA 1
ATOM 1404 C C . ARG A 1 178 ? -27.266 33.564 40.261 1.00 52.97 178 ARG A C 1
ATOM 1406 O O . ARG A 1 178 ? -27.818 34.165 41.174 1.00 52.97 178 ARG A O 1
ATOM 1413 N N . GLY A 1 179 ? -27.815 33.447 39.049 1.00 51.91 179 GLY A N 1
ATOM 1414 C CA . GLY A 1 179 ? -29.102 34.063 38.703 1.00 51.91 179 GLY A CA 1
ATOM 1415 C C . GLY A 1 179 ? -30.322 33.461 39.419 1.00 51.91 179 GLY A C 1
ATOM 1416 O O . GLY A 1 179 ? -31.346 34.128 39.540 1.00 51.91 179 GLY A O 1
ATOM 1417 N N . VAL A 1 180 ? -30.235 32.221 39.918 1.00 53.09 180 VAL A N 1
ATOM 1418 C CA . VAL A 1 180 ? -31.340 31.557 40.639 1.00 53.09 180 VAL A CA 1
ATOM 1419 C C . VAL A 1 180 ? -31.348 31.911 42.133 1.00 53.09 180 VAL A C 1
ATOM 1421 O O . VAL A 1 180 ? -32.420 31.967 42.736 1.00 53.09 180 VAL A O 1
ATOM 1424 N N . GLU A 1 181 ? -30.191 32.209 42.733 1.00 51.91 181 GLU A N 1
ATOM 1425 C CA . GLU A 1 181 ? -30.101 32.580 44.156 1.00 51.91 181 GLU A CA 1
ATOM 1426 C C . GLU A 1 181 ? -30.576 34.017 44.452 1.00 51.91 181 GLU A C 1
ATOM 1428 O O . GLU A 1 181 ? -31.034 34.284 45.561 1.00 51.91 181 GLU A O 1
ATOM 1433 N N . GLU A 1 182 ? -30.576 34.930 43.473 1.00 53.78 182 GLU A N 1
ATOM 1434 C CA . GLU A 1 182 ? -31.038 36.320 43.670 1.00 53.78 182 GLU A CA 1
ATOM 1435 C C . GLU A 1 182 ? -32.569 36.510 43.546 1.00 53.78 182 GLU A C 1
ATOM 1437 O O . GLU A 1 182 ? -33.085 37.588 43.839 1.00 53.78 182 GLU A O 1
ATOM 1442 N N . GLY A 1 183 ? -33.327 35.473 43.160 1.00 52.44 183 GLY A N 1
ATOM 1443 C CA . GLY A 1 183 ? -34.764 35.574 42.852 1.00 52.44 183 GLY A CA 1
ATOM 1444 C C . GLY A 1 183 ? -35.754 35.193 43.963 1.00 52.44 183 GLY A C 1
ATOM 1445 O O . GLY A 1 183 ? -36.959 35.281 43.742 1.00 52.44 183 GLY A O 1
ATOM 1446 N N . SER A 1 184 ? -35.304 34.749 45.141 1.00 54.28 184 SER A N 1
ATOM 1447 C CA . SER A 1 184 ? -36.197 34.292 46.225 1.00 54.28 184 SER A CA 1
ATOM 1448 C C . SER A 1 184 ? -36.063 35.140 47.492 1.00 54.28 184 SER A C 1
ATOM 1450 O O . SER A 1 184 ? -35.504 34.701 48.493 1.00 54.28 184 SER A O 1
ATOM 1452 N N . GLN A 1 185 ? -36.619 36.354 47.469 1.00 53.72 185 GLN A N 1
ATOM 1453 C CA . GLN A 1 185 ? -37.020 37.056 48.695 1.00 53.72 185 GLN A CA 1
ATOM 1454 C C . GLN A 1 185 ? -38.538 36.906 48.889 1.00 53.72 185 GLN A C 1
ATOM 1456 O O . GLN A 1 185 ? -39.292 37.227 47.968 1.00 53.72 185 GLN A O 1
ATOM 1461 N N . PRO A 1 186 ? -39.019 36.422 50.049 1.00 49.28 186 PRO A N 1
ATOM 1462 C CA . PRO A 1 186 ? -40.449 36.325 50.306 1.00 49.28 186 PRO A CA 1
ATOM 1463 C C . PRO A 1 186 ? -41.027 37.713 50.615 1.00 49.28 186 PRO A C 1
ATOM 1465 O O . PRO A 1 186 ? -40.495 38.448 51.448 1.00 49.28 186 PRO A O 1
ATOM 1468 N N . ALA A 1 187 ? -42.122 38.064 49.940 1.00 47.97 187 ALA A N 1
ATOM 1469 C CA . ALA A 1 187 ? -42.946 39.211 50.304 1.00 47.97 187 ALA A CA 1
ATOM 1470 C C . ALA A 1 187 ? -43.668 38.925 51.634 1.00 47.97 187 ALA A C 1
ATOM 1472 O O . ALA A 1 187 ? -44.157 37.813 51.845 1.00 47.97 187 ALA A O 1
ATOM 1473 N N . ALA A 1 188 ? -43.652 39.933 52.509 1.00 49.28 188 ALA A N 1
ATOM 1474 C CA . ALA A 1 188 ? -44.181 39.935 53.872 1.00 49.28 188 ALA A CA 1
ATOM 1475 C C . ALA A 1 188 ? -45.704 39.751 53.961 1.00 49.28 188 ALA A C 1
ATOM 1477 O O . ALA A 1 188 ? -46.411 40.157 53.009 1.00 49.28 188 ALA A O 1
#

Sequence (188 aa):
MMSALLRKEMPAIWHVGIGVFGKEYWFSTRIESKDLGDTETAFGMSPHATYELGQTAVEHKAFEVFLEEELS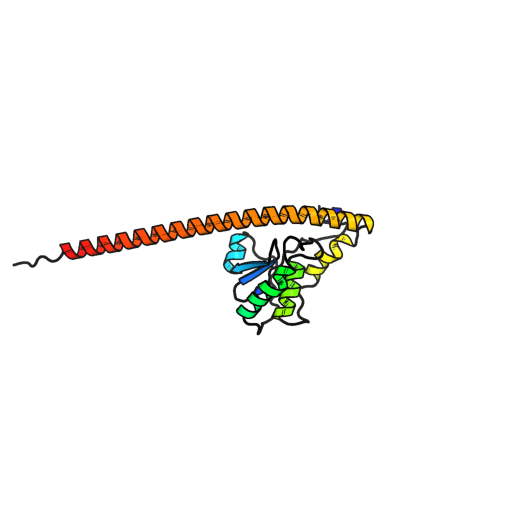SRFNIDTYKVFTHNCNHFSRDALAFLLGEGVEMPGYILENSDRALDALPKGQALLTKSIANQVARVVMLAWGTANRSKEDIARREARRKKAMAERDSVGETEEGRRGVEEGSQPAA

Radius of gyration: 25.11 Å; chains: 1; bounding box: 64×57×78 Å

Organism: NCBI:txid1027361